Protein AF-A0A140FWG4-F1 (afdb_monomer_lite)

Secondary structure (DSSP, 8-state):
-HHHHHHHHHHHHHHHHHHHHHHHHHHHHHHHHHHSSS-HHHHHHHHHHHHHHHHHHHHHHHHHHHHHHHHHHHHHHHHHHHHHHHHHHHHHHTTSPTT-HHHHHHHHHHHHHHHHHHHH-SSPPPHHHHHHHS--EE-TTS-EEEEGGGSPTTHHHHHHHHSTTTS-TTSEEEHHHHHHHHHHHHHHHHHHHHHHHHHHTT-

pLDDT: mean 83.54, std 11.97, range [43.72, 95.94]

Structure (mmCIF, N/CA/C/O backbone):
data_AF-A0A140FWG4-F1
#
_entry.id   AF-A0A140FWG4-F1
#
loop_
_atom_site.group_PDB
_atom_site.id
_atom_site.type_symbol
_atom_site.label_atom_id
_atom_site.label_alt_id
_atom_site.label_comp_id
_atom_site.label_asym_id
_atom_site.label_entity_id
_atom_site.label_seq_id
_atom_site.pdbx_PDB_ins_code
_atom_site.Cartn_x
_atom_site.Cartn_y
_atom_site.Cartn_z
_atom_site.occupancy
_atom_site.B_iso_or_equiv
_atom_site.auth_seq_id
_atom_site.auth_comp_id
_atom_site.auth_asym_id
_atom_site.auth_atom_id
_atom_site.pdbx_PDB_model_num
ATOM 1 N N . MET A 1 1 ? -7.440 17.022 2.563 1.00 43.72 1 MET A N 1
ATOM 2 C CA . MET A 1 1 ? -8.781 16.953 3.198 1.00 43.72 1 MET A CA 1
ATOM 3 C C . MET A 1 1 ? -9.027 15.702 4.067 1.00 43.72 1 MET A C 1
ATOM 5 O O . MET A 1 1 ? -9.978 15.719 4.828 1.00 43.72 1 MET A O 1
ATOM 9 N N . ASN A 1 2 ? -8.192 14.646 4.046 1.00 49.84 2 ASN A N 1
ATOM 10 C CA . ASN A 1 2 ? -8.524 13.350 4.679 1.00 49.84 2 ASN A CA 1
ATOM 11 C C . ASN A 1 2 ? -8.061 13.107 6.135 1.00 49.84 2 ASN A C 1
ATOM 13 O O . ASN A 1 2 ? -8.615 12.213 6.770 1.00 49.84 2 ASN A O 1
ATOM 17 N N . ARG A 1 3 ? -7.087 13.860 6.680 1.00 53.22 3 ARG A N 1
ATOM 18 C CA . ARG A 1 3 ? -6.731 13.782 8.119 1.00 53.22 3 ARG A CA 1
ATOM 19 C C . ARG A 1 3 ? -7.871 14.290 9.009 1.00 53.22 3 ARG A C 1
ATOM 21 O O . ARG A 1 3 ? -8.258 13.618 9.952 1.00 53.22 3 ARG A O 1
ATOM 28 N N . SER A 1 4 ? -8.513 15.380 8.579 1.00 65.38 4 SER A N 1
ATOM 29 C CA . SER A 1 4 ? -9.574 16.077 9.319 1.00 65.38 4 SER A CA 1
ATOM 30 C C . SER A 1 4 ? -10.704 15.165 9.800 1.00 65.38 4 SER A C 1
ATOM 32 O O . SER A 1 4 ? -11.091 15.253 10.954 1.00 65.38 4 SER A O 1
ATOM 34 N N . TYR A 1 5 ? -11.207 14.264 8.950 1.00 67.94 5 TYR A N 1
ATOM 35 C CA . TYR A 1 5 ? -12.386 13.454 9.279 1.00 67.94 5 TYR A CA 1
ATOM 36 C C . TYR A 1 5 ? -12.084 12.306 10.252 1.00 67.94 5 TYR A C 1
ATOM 38 O O . TYR A 1 5 ? -12.887 12.011 11.133 1.00 67.94 5 TYR A O 1
ATOM 46 N N . LYS A 1 6 ? -10.912 11.667 10.123 1.00 68.81 6 LYS A N 1
ATOM 47 C CA . LYS A 1 6 ? -10.480 10.626 11.065 1.00 68.81 6 LYS A CA 1
ATOM 48 C C . LYS A 1 6 ? -10.178 11.240 12.431 1.00 68.81 6 LYS A C 1
ATOM 50 O O . LYS A 1 6 ? -10.681 10.749 13.432 1.00 68.81 6 LYS A O 1
ATOM 55 N N . ASP A 1 7 ? -9.454 12.358 12.447 1.00 74.62 7 ASP A N 1
ATOM 56 C CA . ASP A 1 7 ? -9.110 13.074 13.679 1.00 74.62 7 ASP A CA 1
ATOM 57 C C . ASP A 1 7 ? -10.361 13.605 14.405 1.00 74.62 7 ASP A C 1
ATOM 59 O O . ASP A 1 7 ? -10.364 13.772 15.624 1.00 74.62 7 ASP A O 1
ATOM 63 N N . GLU A 1 8 ? -11.429 13.908 13.667 1.00 78.56 8 GLU A N 1
ATOM 64 C CA . GLU A 1 8 ? -12.715 14.344 14.212 1.00 78.56 8 GLU A CA 1
ATOM 65 C C . GLU A 1 8 ? -13.540 13.169 14.756 1.00 78.56 8 GLU A C 1
ATOM 67 O O . GLU A 1 8 ? -14.063 13.254 15.867 1.00 78.56 8 GLU A O 1
ATOM 72 N N . LEU A 1 9 ? -13.576 12.032 14.050 1.00 77.94 9 LEU A N 1
ATOM 73 C CA . LEU A 1 9 ? -14.177 10.797 14.564 1.00 77.94 9 LEU A CA 1
ATOM 74 C C . LEU A 1 9 ? -13.467 10.294 15.825 1.00 77.94 9 LEU A C 1
ATOM 76 O O . LEU A 1 9 ? -14.136 9.945 16.799 1.00 77.94 9 LEU A O 1
ATOM 80 N N . ASP A 1 10 ? -12.134 10.302 15.838 1.00 79.44 10 ASP A N 1
ATOM 81 C CA . ASP A 1 10 ? -11.340 9.900 17.000 1.00 79.44 10 ASP A CA 1
ATOM 82 C C . ASP A 1 10 ? -11.608 10.839 18.187 1.00 79.44 10 ASP A C 1
ATOM 84 O O . ASP A 1 10 ? -11.825 10.369 19.306 1.00 79.44 10 ASP A O 1
ATOM 88 N N . ARG A 1 11 ? -11.726 12.155 17.952 1.00 85.25 11 ARG A N 1
ATOM 89 C CA . ARG A 1 11 ? -12.148 13.125 18.979 1.00 85.25 11 ARG A CA 1
ATOM 90 C C . ARG A 1 11 ? -13.538 12.825 19.544 1.00 85.25 11 ARG A C 1
ATOM 92 O O . ARG A 1 11 ? -13.703 12.820 20.765 1.00 85.25 11 ARG A O 1
ATOM 99 N N . ILE A 1 12 ? -14.522 12.541 18.689 1.00 84.75 12 ILE A N 1
ATOM 100 C CA . ILE A 1 12 ? -15.892 12.206 19.115 1.00 84.75 12 ILE A CA 1
ATOM 101 C C . ILE A 1 12 ? -15.902 10.909 19.938 1.00 84.75 12 ILE A C 1
ATOM 103 O O . ILE A 1 12 ? -16.565 10.838 20.977 1.00 84.75 12 ILE A O 1
ATOM 107 N N . ILE A 1 13 ? -15.142 9.894 19.514 1.00 83.50 13 ILE A N 1
ATOM 108 C CA . ILE A 1 13 ? -15.021 8.618 20.231 1.00 83.50 13 ILE A CA 1
ATOM 109 C C . ILE A 1 13 ? -14.410 8.837 21.618 1.00 83.50 13 ILE A C 1
ATOM 111 O O . ILE A 1 13 ? -14.979 8.362 22.603 1.00 83.50 13 ILE A O 1
ATOM 115 N N . GLN A 1 14 ? -13.297 9.572 21.714 1.00 86.44 14 GLN A N 1
ATOM 116 C CA . GLN A 1 14 ? -12.628 9.833 22.993 1.00 86.44 14 GLN A CA 1
ATOM 117 C C . GLN A 1 14 ? -13.498 10.663 23.941 1.00 86.44 14 GLN A C 1
ATOM 119 O O . GLN A 1 14 ? -13.625 10.323 25.116 1.00 86.44 14 GLN A O 1
ATOM 124 N N . SER A 1 15 ? -14.171 1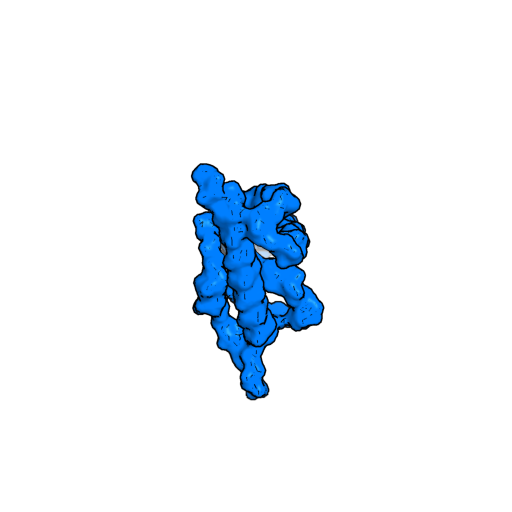1.694 23.424 1.00 88.25 15 SER A N 1
ATOM 125 C CA . SER A 1 15 ? -15.121 12.492 24.206 1.00 88.25 15 SER A CA 1
ATOM 126 C C . SER A 1 15 ? -16.252 11.624 24.773 1.00 88.25 15 SER A C 1
ATOM 128 O O . SER A 1 15 ? -16.517 11.664 25.973 1.00 88.25 15 SER A O 1
ATOM 130 N N . THR A 1 16 ? -16.849 10.761 23.947 1.00 83.19 16 THR A N 1
ATOM 131 C CA . THR A 1 16 ? -17.951 9.881 24.370 1.00 83.19 16 THR A CA 1
ATOM 132 C C . THR A 1 16 ? -17.497 8.824 25.388 1.00 83.19 16 THR A C 1
ATOM 134 O O . THR A 1 16 ? -18.244 8.480 26.306 1.00 83.19 16 THR A O 1
ATOM 137 N N . LEU A 1 17 ? -16.273 8.298 25.253 1.00 86.19 17 LEU A N 1
ATOM 138 C CA . LEU A 1 17 ? -15.686 7.366 26.223 1.00 86.19 17 LEU A CA 1
ATOM 139 C C . LEU A 1 17 ? -15.451 8.028 27.585 1.00 86.19 17 LEU A C 1
ATOM 141 O O . LEU A 1 17 ? -15.766 7.409 28.602 1.00 86.19 17 LEU A O 1
ATOM 145 N N . SER A 1 18 ? -14.965 9.271 27.593 1.00 89.06 18 SER A N 1
ATOM 146 C CA . SER A 1 18 ? -14.789 10.066 28.813 1.00 89.06 18 SER A CA 1
ATOM 147 C C . SER A 1 18 ? -16.125 10.260 29.543 1.00 89.06 18 SER A C 1
ATOM 149 O O . SER A 1 18 ? -16.267 9.876 30.702 1.00 89.06 18 SER A O 1
ATOM 151 N N . THR A 1 19 ? -17.171 10.696 28.828 1.00 87.81 19 THR A N 1
ATOM 152 C CA . THR A 1 19 ? -18.522 10.847 29.403 1.00 87.81 19 THR A CA 1
ATOM 153 C C . THR A 1 19 ? -19.058 9.538 29.993 1.00 87.81 19 THR A C 1
ATOM 155 O O . THR A 1 19 ? -19.676 9.533 31.055 1.00 87.81 19 THR A O 1
ATOM 158 N N . LEU A 1 20 ? -18.807 8.396 29.344 1.00 84.75 20 LEU A N 1
ATOM 159 C CA . LEU A 1 20 ? -19.201 7.090 29.880 1.00 84.75 20 LEU A CA 1
ATOM 160 C C . LEU A 1 20 ? -18.447 6.704 31.157 1.00 84.75 20 LEU A C 1
ATOM 162 O O . LEU A 1 20 ? -19.025 6.025 32.009 1.00 84.75 20 LEU A O 1
ATOM 166 N N . GLN A 1 21 ? -17.172 7.075 31.282 1.00 91.38 21 GLN A N 1
ATOM 167 C CA . GLN A 1 21 ? -16.395 6.841 32.501 1.00 91.38 21 GLN A CA 1
ATOM 168 C C . GLN A 1 21 ? -16.953 7.668 33.661 1.00 91.38 21 GLN A C 1
ATOM 170 O O . GLN A 1 21 ? -17.188 7.105 34.733 1.00 91.38 21 GLN A O 1
ATOM 175 N N . ASP A 1 22 ? -17.270 8.940 33.419 1.00 91.50 22 ASP A N 1
ATOM 176 C CA . ASP A 1 22 ? -17.872 9.826 34.419 1.00 91.50 22 ASP A CA 1
ATOM 177 C C . ASP A 1 22 ? -19.240 9.314 34.888 1.00 91.50 22 ASP A C 1
ATOM 179 O O . ASP A 1 22 ? -19.491 9.210 36.089 1.00 91.50 22 ASP A O 1
ATOM 183 N N . LEU A 1 23 ? -20.111 8.909 33.956 1.00 84.44 23 LEU A N 1
ATOM 184 C CA . LEU A 1 23 ? -21.430 8.359 34.288 1.00 84.44 23 LEU A CA 1
ATOM 185 C C . LEU A 1 23 ? -21.326 7.060 35.099 1.00 84.44 23 LEU A C 1
ATOM 187 O O . LEU A 1 23 ? -22.047 6.879 36.080 1.00 84.44 23 LEU A O 1
ATOM 191 N N . LYS A 1 24 ? -20.406 6.158 34.731 1.00 87.31 24 LYS A N 1
ATOM 192 C CA . LYS A 1 24 ? -20.159 4.927 35.500 1.00 87.31 24 LYS A CA 1
ATOM 193 C C . LYS A 1 24 ? -19.661 5.227 36.908 1.00 87.31 24 LYS A C 1
ATOM 195 O O . LYS A 1 24 ? -20.082 4.556 37.847 1.00 87.31 24 LYS A O 1
ATO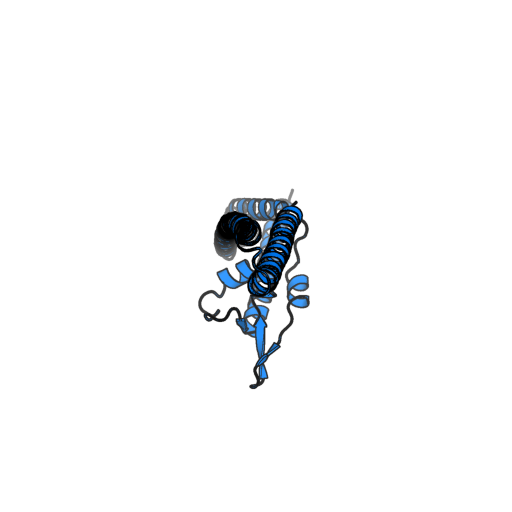M 200 N N . LYS A 1 25 ? -18.778 6.217 37.054 1.00 92.00 25 LYS A N 1
ATOM 201 C CA . LYS A 1 25 ? -18.265 6.648 38.355 1.00 92.00 25 LYS A CA 1
ATOM 202 C C . LYS A 1 25 ? -19.400 7.159 39.246 1.00 92.00 25 LYS A C 1
ATOM 204 O O . LYS A 1 25 ? -19.534 6.675 40.365 1.00 92.00 25 LYS A O 1
ATOM 209 N N . GLN A 1 26 ? -20.273 8.019 38.715 1.00 87.25 26 GLN A N 1
ATOM 210 C CA . GLN A 1 26 ? -21.439 8.531 39.448 1.00 87.25 26 GLN A CA 1
ATOM 211 C C . GLN A 1 26 ? -22.377 7.408 39.910 1.00 87.25 26 GLN A C 1
ATOM 213 O O . GLN A 1 26 ? -22.816 7.407 41.058 1.00 87.25 26 GLN A O 1
ATOM 218 N N . VAL A 1 27 ? -22.667 6.424 39.047 1.00 85.19 27 VAL A N 1
ATOM 219 C CA . VAL A 1 27 ? -23.494 5.257 39.416 1.00 85.19 27 VAL A CA 1
ATOM 220 C C . VAL A 1 27 ? -22.853 4.451 40.548 1.00 85.19 27 VAL A C 1
ATOM 222 O O . VAL A 1 27 ? -23.550 4.065 41.486 1.00 85.19 27 VAL A O 1
ATOM 225 N N . SER A 1 28 ? -21.538 4.223 40.497 1.00 85.94 28 SER A N 1
ATOM 226 C CA . SER A 1 28 ? -20.812 3.532 41.569 1.00 85.94 28 SER A CA 1
ATOM 227 C C . SER A 1 28 ? -20.880 4.293 42.896 1.00 85.94 28 SER A C 1
ATOM 229 O O . SER A 1 28 ? -21.175 3.687 43.922 1.00 85.94 28 SER A O 1
ATOM 231 N N . GLU A 1 29 ? -20.679 5.613 42.880 1.00 86.88 29 GLU A N 1
ATOM 232 C CA . GLU A 1 29 ? -20.757 6.470 44.075 1.00 86.88 29 GLU A CA 1
ATOM 233 C C . GLU A 1 29 ? -22.164 6.467 44.697 1.00 86.88 29 GLU A C 1
ATOM 235 O O . GLU A 1 29 ? -22.305 6.319 45.911 1.00 86.88 29 GLU A O 1
ATOM 240 N N . MET A 1 30 ? -23.224 6.540 43.883 1.00 80.56 30 MET A N 1
ATOM 241 C CA . MET A 1 30 ? -24.605 6.490 44.387 1.00 80.56 30 MET A CA 1
ATOM 242 C C . MET A 1 30 ? -24.991 5.129 44.969 1.00 80.56 30 MET A C 1
ATOM 244 O O . MET A 1 30 ? -25.794 5.079 45.898 1.00 80.56 30 MET A O 1
ATOM 248 N N . ARG A 1 31 ? -24.430 4.027 44.458 1.00 79.06 31 ARG A N 1
ATOM 249 C CA . ARG A 1 31 ? -24.662 2.688 45.023 1.00 79.06 31 ARG A CA 1
ATOM 250 C C . ARG A 1 31 ? -24.027 2.526 46.400 1.00 79.06 31 ARG A C 1
ATOM 252 O O . ARG A 1 31 ? -24.630 1.892 47.257 1.00 79.06 31 ARG A O 1
ATOM 259 N N . VAL A 1 32 ? -22.848 3.113 46.614 1.00 80.06 32 VAL A N 1
ATOM 260 C CA . VAL A 1 32 ? -22.193 3.134 47.931 1.00 80.06 32 VAL A CA 1
ATOM 261 C C . VAL A 1 32 ? -23.016 3.970 48.915 1.00 80.06 32 VAL A C 1
ATOM 263 O O . VAL A 1 32 ? -23.341 3.493 49.994 1.00 80.06 32 VAL A O 1
ATOM 266 N N . LEU A 1 33 ? -23.451 5.170 48.514 1.00 71.75 33 LEU A N 1
ATOM 267 C CA . LEU A 1 33 ? -24.252 6.064 49.365 1.00 71.75 33 LEU A CA 1
ATOM 268 C C . LEU A 1 33 ? -25.652 5.513 49.698 1.00 71.75 33 LEU A C 1
ATOM 270 O O . LEU A 1 33 ? -26.160 5.734 50.798 1.00 71.75 33 LEU A O 1
ATOM 274 N N . GLY A 1 34 ? -26.280 4.800 48.759 1.00 62.66 34 GLY A N 1
ATOM 275 C CA . GLY A 1 34 ? -27.589 4.172 48.954 1.00 62.66 34 GLY A CA 1
ATOM 276 C C . GLY A 1 34 ? -27.569 2.936 49.861 1.00 62.66 34 GLY A C 1
ATOM 277 O O . GLY A 1 34 ? -28.613 2.578 50.393 1.00 62.66 34 GLY A O 1
ATOM 278 N N . ALA A 1 35 ? -26.408 2.305 50.070 1.00 60.22 35 ALA A N 1
ATOM 279 C CA . ALA A 1 35 ? -26.269 1.156 50.969 1.00 60.22 35 ALA A CA 1
ATOM 280 C C . ALA A 1 35 ? -26.248 1.553 52.461 1.00 60.22 35 ALA A C 1
ATOM 282 O O . ALA A 1 35 ? -26.636 0.747 53.305 1.00 60.22 35 ALA A O 1
ATOM 283 N N . ASP A 1 36 ? -25.850 2.793 52.777 1.00 58.75 36 ASP A N 1
ATOM 284 C CA . ASP A 1 36 ? -25.650 3.282 54.153 1.00 58.75 36 ASP A CA 1
ATOM 285 C C . ASP A 1 36 ? -26.839 4.078 54.728 1.00 58.75 36 ASP A C 1
ATOM 287 O O . ASP A 1 36 ? -26.865 4.395 55.918 1.00 58.75 36 ASP A O 1
ATOM 291 N N . THR A 1 37 ? -27.849 4.424 53.922 1.00 53.88 37 THR A N 1
ATOM 292 C CA . THR A 1 37 ? -28.982 5.260 54.364 1.00 53.88 37 THR A CA 1
ATOM 293 C C . THR A 1 37 ? -30.321 4.714 53.866 1.00 53.88 37 THR A C 1
ATOM 295 O O . THR A 1 37 ? -30.425 4.273 52.729 1.00 53.88 37 THR A O 1
ATOM 298 N N . GLN A 1 38 ? -31.391 4.808 54.673 1.00 55.31 38 GLN A N 1
ATOM 299 C CA . GLN A 1 38 ? -32.792 4.506 54.290 1.00 55.31 38 GLN A CA 1
ATOM 300 C C . GLN A 1 38 ? -33.353 5.445 53.179 1.00 55.31 38 GLN A C 1
ATOM 302 O O . GLN A 1 38 ? -34.559 5.653 53.066 1.00 55.31 38 GLN A O 1
ATOM 307 N N . LEU A 1 39 ? -32.492 6.026 52.336 1.00 56.94 39 LEU A N 1
ATOM 308 C CA . LEU A 1 39 ? -32.786 6.933 51.220 1.00 56.94 39 LEU A CA 1
ATOM 309 C C . LEU A 1 39 ? -33.028 6.164 49.898 1.00 56.94 39 LEU A C 1
ATOM 311 O O . LEU A 1 39 ? -32.623 6.590 48.813 1.00 56.94 39 LEU A O 1
ATOM 315 N N . ASP A 1 40 ? -33.673 5.003 49.995 1.00 68.31 40 ASP A N 1
ATOM 316 C CA . ASP A 1 40 ? -33.586 3.924 49.002 1.00 68.31 40 ASP A CA 1
ATOM 317 C C . ASP A 1 40 ? -34.329 4.224 47.680 1.00 68.31 40 ASP A C 1
ATOM 319 O O . ASP A 1 40 ? -33.878 3.871 46.596 1.00 68.31 40 ASP A O 1
ATOM 323 N N . SER A 1 41 ? -35.437 4.971 47.706 1.00 70.31 41 SER A N 1
ATOM 324 C CA . SER A 1 41 ? -36.277 5.144 46.505 1.00 70.31 41 SER A CA 1
ATOM 325 C C . SER A 1 41 ? -35.706 6.131 45.470 1.00 70.31 41 SER A C 1
ATOM 327 O O . SER A 1 41 ? -35.657 5.835 44.272 1.00 70.31 41 SER A O 1
ATOM 329 N N . TYR A 1 42 ? -35.238 7.306 45.907 1.00 75.50 42 TYR A N 1
ATOM 330 C CA . TYR A 1 42 ? -34.768 8.361 44.997 1.00 75.50 42 TYR A CA 1
ATOM 331 C C . TYR A 1 42 ? -33.400 8.035 44.385 1.00 75.50 42 TYR A C 1
ATOM 333 O O . TYR A 1 42 ? -33.213 8.163 43.173 1.00 75.50 42 TYR A O 1
ATOM 341 N N . THR A 1 43 ? -32.461 7.561 45.206 1.00 75.19 43 THR A N 1
ATOM 342 C CA . THR A 1 43 ? -31.101 7.202 44.775 1.00 75.19 43 THR A CA 1
ATOM 343 C C . THR A 1 43 ? -31.132 6.025 43.801 1.00 75.19 43 THR A C 1
ATOM 345 O O . THR A 1 43 ? -30.499 6.077 42.744 1.00 75.19 43 THR A O 1
ATOM 348 N N . THR A 1 44 ? -31.965 5.017 44.078 1.00 76.44 44 THR A N 1
ATOM 349 C CA . THR A 1 44 ? -32.177 3.870 43.184 1.00 76.44 44 THR A CA 1
ATOM 350 C C . THR A 1 44 ? -32.847 4.275 41.870 1.00 76.44 44 THR A C 1
ATOM 352 O O . THR A 1 44 ? -32.453 3.793 40.804 1.00 76.44 44 THR A O 1
ATOM 355 N N . LYS A 1 45 ? -33.820 5.198 41.899 1.00 83.62 45 LYS A N 1
ATOM 356 C CA . LYS A 1 45 ? -34.448 5.728 40.677 1.00 83.62 45 LYS A CA 1
ATOM 357 C C . LYS A 1 45 ? -33.435 6.467 39.794 1.00 83.62 45 LYS A C 1
ATOM 359 O O . LYS A 1 45 ? -33.344 6.178 38.603 1.00 83.62 45 LYS A O 1
ATOM 364 N N . LYS A 1 46 ? -32.635 7.359 40.382 1.00 81.75 46 LYS A N 1
ATOM 365 C CA . LYS A 1 46 ? -31.619 8.140 39.660 1.00 81.75 46 LYS A CA 1
ATOM 366 C C . LYS A 1 46 ? -30.496 7.261 39.097 1.00 81.75 46 LYS A C 1
ATOM 368 O O . LYS A 1 46 ? -30.035 7.493 37.981 1.00 81.75 46 LYS A O 1
ATOM 373 N N . ALA A 1 47 ? -30.091 6.215 39.821 1.00 79.56 47 ALA A N 1
ATOM 374 C CA . ALA A 1 47 ? -29.125 5.235 39.326 1.00 79.56 47 ALA A CA 1
ATOM 375 C C . ALA A 1 47 ? -29.645 4.492 38.080 1.00 79.56 47 ALA A C 1
ATOM 377 O O . ALA A 1 47 ? -28.917 4.382 37.095 1.00 79.56 47 ALA A O 1
ATOM 378 N N . LYS A 1 48 ? -30.917 4.065 38.076 1.00 84.31 48 LYS A N 1
ATOM 379 C CA . LYS A 1 48 ? -31.548 3.436 36.899 1.00 84.31 48 LYS A CA 1
ATOM 380 C C . LYS A 1 48 ? -31.619 4.378 35.693 1.00 84.31 48 LYS A C 1
ATOM 382 O O . LYS A 1 48 ? -31.355 3.953 34.572 1.00 84.31 48 LYS A O 1
ATOM 387 N N . GLU A 1 49 ? -31.937 5.655 35.904 1.00 87.88 49 GLU A N 1
ATOM 388 C CA . GLU A 1 49 ? -31.938 6.663 34.830 1.00 87.88 49 GLU A CA 1
ATOM 389 C C . GLU A 1 49 ? -30.541 6.829 34.201 1.00 87.88 49 GLU A C 1
ATOM 391 O O . GLU A 1 49 ? -30.406 6.919 32.977 1.00 87.88 49 GLU A O 1
ATOM 396 N N . LEU A 1 50 ? -29.484 6.794 35.016 1.00 82.25 50 LEU A N 1
ATOM 397 C CA . LEU A 1 50 ? -28.102 6.868 34.535 1.00 82.25 50 LEU A CA 1
ATOM 398 C C . LEU A 1 50 ? -27.641 5.586 33.833 1.00 82.25 50 LEU A C 1
ATOM 400 O O . LEU A 1 50 ? -26.884 5.669 32.867 1.00 82.25 50 LEU A O 1
ATOM 404 N N . GLU A 1 51 ? -28.122 4.413 34.242 1.00 86.25 51 GLU A N 1
ATOM 405 C CA . GLU A 1 51 ? -27.886 3.157 33.515 1.00 86.25 51 GLU A CA 1
ATOM 406 C C . GLU A 1 51 ? -28.502 3.187 32.110 1.00 86.25 51 GLU A C 1
ATOM 408 O O . GLU A 1 51 ? -27.837 2.803 31.144 1.00 86.25 51 GLU A O 1
ATOM 413 N N . ILE A 1 52 ? -29.716 3.734 31.971 1.00 90.31 52 ILE A N 1
ATOM 414 C CA . ILE A 1 52 ? -30.364 3.942 30.665 1.00 90.31 52 ILE A CA 1
ATOM 415 C C . ILE A 1 52 ? -29.508 4.859 29.781 1.00 90.31 52 ILE A C 1
ATOM 417 O O . ILE A 1 52 ? -29.277 4.553 28.607 1.00 90.31 52 ILE A O 1
ATOM 421 N N . LEU A 1 53 ? -28.990 5.958 30.338 1.00 82.88 53 LEU A N 1
ATOM 422 C CA . LEU A 1 53 ? -28.083 6.858 29.618 1.00 82.88 53 LEU A CA 1
ATOM 423 C C . LEU A 1 53 ? -26.785 6.149 29.209 1.00 82.88 53 LEU A C 1
ATOM 425 O O . LEU A 1 53 ? -26.355 6.274 28.062 1.00 82.88 53 LEU A O 1
ATOM 429 N N . ILE A 1 54 ? -26.179 5.362 30.102 1.00 86.38 54 ILE A N 1
ATOM 430 C CA . ILE A 1 54 ? -24.979 4.572 29.795 1.00 86.38 54 ILE A CA 1
ATOM 431 C C . ILE A 1 54 ? -25.240 3.627 28.614 1.00 86.38 54 ILE A C 1
ATOM 433 O O . ILE A 1 54 ? -24.415 3.543 27.698 1.00 86.38 54 ILE A O 1
ATOM 437 N N . ASP A 1 55 ? -26.371 2.926 28.598 1.00 88.62 55 ASP A N 1
ATOM 438 C CA . ASP A 1 55 ? -26.699 1.993 27.519 1.00 88.62 55 ASP A CA 1
ATOM 439 C C . ASP A 1 55 ? -27.009 2.702 26.195 1.00 88.62 55 ASP A C 1
ATOM 441 O O . ASP A 1 55 ? -26.585 2.229 25.130 1.00 88.62 55 ASP A O 1
ATOM 445 N N . PHE A 1 56 ? -27.630 3.882 26.251 1.00 89.31 56 PHE A N 1
ATOM 446 C CA . PHE A 1 56 ? -27.796 4.765 25.098 1.00 89.31 56 PHE A CA 1
ATOM 447 C C . PHE A 1 56 ? -26.441 5.180 24.496 1.00 89.31 56 PHE A C 1
ATOM 449 O O . PHE A 1 56 ? -26.198 4.955 23.304 1.00 89.31 56 PHE A O 1
ATOM 456 N N . TYR A 1 57 ? -25.511 5.686 25.315 1.00 80.00 57 TYR A N 1
ATOM 457 C CA . TYR A 1 57 ? -24.173 6.093 24.864 1.00 80.00 57 TYR A CA 1
ATOM 458 C C . TYR A 1 57 ? -23.336 4.913 24.343 1.00 80.00 57 TYR A C 1
ATOM 460 O O . TYR A 1 57 ? -22.662 5.037 23.315 1.00 80.00 57 TYR A O 1
ATOM 468 N N . LYS A 1 58 ? -23.426 3.724 24.960 1.00 86.75 58 LYS A N 1
ATOM 469 C CA . LYS A 1 58 ? -22.828 2.491 24.403 1.00 86.75 58 LYS A CA 1
ATOM 470 C C . LYS A 1 58 ? -23.412 2.142 23.030 1.00 86.75 58 LYS A C 1
ATOM 472 O O . LYS A 1 58 ? -22.697 1.630 22.165 1.00 86.75 58 LYS A O 1
ATOM 477 N N . GLY A 1 59 ? -24.713 2.357 22.830 1.00 88.69 59 GLY A N 1
ATOM 478 C CA . GLY A 1 59 ? -25.389 2.160 21.547 1.00 88.69 59 GLY A CA 1
ATOM 479 C C . GLY A 1 59 ? -24.850 3.088 20.457 1.00 88.69 59 GLY A C 1
ATOM 480 O O . GLY A 1 59 ? -24.538 2.624 19.357 1.00 88.69 59 GLY A O 1
ATOM 481 N N . ILE A 1 60 ? -24.671 4.370 20.781 1.00 84.81 60 ILE A N 1
ATOM 482 C CA . ILE A 1 60 ? -24.052 5.359 19.887 1.00 84.81 60 ILE A CA 1
ATOM 483 C C . ILE A 1 60 ? -22.621 4.943 19.533 1.00 84.81 60 ILE A C 1
ATOM 485 O O . ILE A 1 60 ? -22.293 4.856 18.350 1.00 84.81 60 ILE A O 1
ATOM 489 N N . LEU A 1 61 ? -21.794 4.593 20.525 1.00 82.69 61 LEU A N 1
ATOM 490 C CA . LEU A 1 61 ? -20.414 4.158 20.285 1.00 82.69 61 LEU A CA 1
ATOM 491 C C . LEU A 1 61 ? -20.326 2.944 19.357 1.00 82.69 61 LEU A C 1
ATOM 493 O O . LEU A 1 61 ? -19.480 2.921 18.464 1.00 82.69 61 LEU A O 1
ATOM 497 N N . ARG A 1 62 ? -21.206 1.949 19.526 1.00 89.25 62 ARG A N 1
ATOM 498 C CA . ARG A 1 62 ? -21.261 0.787 18.623 1.00 89.25 62 ARG A CA 1
ATOM 499 C C . ARG A 1 62 ? -21.569 1.198 17.183 1.00 89.25 62 ARG A C 1
ATOM 501 O O . ARG A 1 62 ? -20.927 0.694 16.264 1.00 89.25 62 ARG A O 1
ATOM 508 N N . LYS A 1 63 ? -22.514 2.122 16.976 1.00 87.25 63 LYS A N 1
ATOM 509 C CA . LYS A 1 63 ? -22.870 2.624 15.637 1.00 87.25 63 LYS A CA 1
ATOM 510 C C . LYS A 1 63 ? -21.732 3.422 14.998 1.00 87.25 63 LYS A C 1
ATOM 512 O O . LYS A 1 63 ? -21.434 3.186 13.830 1.00 87.25 63 LYS A O 1
ATOM 517 N N . ILE A 1 64 ? -21.084 4.311 15.757 1.00 82.38 64 ILE A N 1
ATOM 518 C CA . ILE A 1 64 ? -19.952 5.121 15.275 1.00 82.38 64 ILE A CA 1
ATOM 519 C C . ILE A 1 64 ? -18.772 4.222 14.900 1.00 82.38 64 ILE A C 1
ATOM 521 O O . ILE A 1 64 ? -18.256 4.346 13.792 1.00 82.38 64 ILE A O 1
ATOM 525 N N . LYS A 1 65 ? -18.394 3.270 15.766 1.00 79.81 65 LYS A N 1
ATOM 526 C CA . LYS A 1 65 ? -17.332 2.297 15.457 1.00 79.81 65 LYS A CA 1
ATOM 527 C C . LYS A 1 65 ? -17.660 1.491 14.204 1.00 79.81 65 LYS A C 1
ATOM 529 O O . LYS A 1 65 ? -16.879 1.494 13.267 1.00 79.81 65 LYS A O 1
ATOM 534 N N . SER A 1 66 ? -18.868 0.931 14.123 1.00 80.69 66 SER A N 1
ATOM 535 C CA . SER A 1 66 ? -19.313 0.178 12.944 1.00 80.69 66 SER A CA 1
ATOM 536 C C . SER A 1 66 ? -19.280 1.003 11.649 1.00 80.69 66 SER A C 1
ATOM 538 O O . SER A 1 66 ? -18.960 0.473 10.587 1.00 80.69 66 SER A O 1
ATOM 540 N N . PHE A 1 67 ? -19.618 2.294 11.708 1.00 78.50 67 PHE A N 1
ATOM 541 C CA . PHE A 1 67 ? -19.518 3.188 10.556 1.00 78.50 67 PHE A CA 1
ATOM 542 C C . PHE A 1 67 ? -18.060 3.482 10.180 1.00 78.50 67 PHE A C 1
ATOM 544 O O . PHE A 1 67 ? -17.722 3.388 9.002 1.00 78.50 67 PHE A O 1
ATOM 551 N N . SER A 1 68 ? -17.209 3.776 11.167 1.00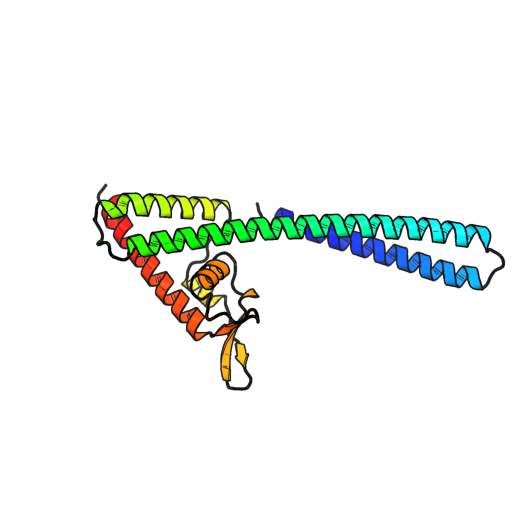 74.31 68 SER A N 1
ATOM 552 C CA . SER A 1 68 ? -15.769 3.978 10.974 1.00 74.31 68 SER A CA 1
ATOM 553 C C . SER A 1 68 ? -15.121 2.751 10.330 1.00 74.31 68 SER A C 1
ATOM 555 O O . SER A 1 68 ? -14.484 2.871 9.286 1.00 74.31 68 SER A O 1
ATOM 557 N N . ASP A 1 69 ? -15.392 1.558 10.864 1.00 71.44 69 ASP A N 1
ATOM 558 C CA . ASP A 1 69 ? -14.857 0.290 10.362 1.00 71.44 69 ASP A CA 1
ATOM 559 C C . ASP A 1 69 ? -15.297 0.029 8.915 1.00 71.44 69 ASP A C 1
ATOM 561 O O . ASP A 1 69 ? -14.476 -0.324 8.067 1.00 71.44 69 ASP A O 1
ATOM 565 N N . ARG A 1 70 ? -16.579 0.265 8.588 1.00 70.94 70 ARG A N 1
ATOM 566 C CA . ARG A 1 70 ? -17.077 0.159 7.203 1.00 70.94 70 ARG A CA 1
ATOM 567 C C . ARG A 1 70 ? -16.388 1.147 6.269 1.00 70.94 70 ARG A C 1
ATOM 569 O O . ARG A 1 70 ? -16.050 0.789 5.145 1.00 70.94 70 ARG A O 1
ATOM 576 N N . TYR A 1 71 ? -16.198 2.384 6.710 1.00 66.56 71 TYR A N 1
ATOM 577 C CA . TYR A 1 71 ? -15.588 3.426 5.895 1.00 66.56 71 TYR A CA 1
ATOM 578 C C . TYR A 1 71 ? -14.099 3.156 5.630 1.00 66.56 71 TYR A C 1
ATOM 580 O O . TYR A 1 71 ? -13.644 3.293 4.493 1.00 66.56 71 TYR A O 1
ATOM 588 N N . VAL A 1 72 ? -13.358 2.716 6.652 1.00 64.31 72 VAL A N 1
ATOM 589 C CA . VAL A 1 72 ? -11.963 2.265 6.523 1.00 64.31 72 VAL A CA 1
ATOM 590 C C . VAL A 1 72 ? -11.881 1.068 5.575 1.00 64.31 72 VAL A C 1
ATOM 592 O O . VAL A 1 72 ? -11.101 1.104 4.630 1.00 64.31 72 VAL A O 1
ATOM 595 N N . ASN A 1 73 ? -12.763 0.075 5.725 1.00 59.38 73 ASN A N 1
ATOM 596 C CA . ASN A 1 73 ? -12.788 -1.112 4.867 1.00 59.38 73 ASN A CA 1
ATOM 597 C C . ASN A 1 73 ? -13.038 -0.777 3.384 1.00 59.38 73 ASN A C 1
ATOM 599 O O . ASN A 1 73 ? -12.296 -1.235 2.517 1.00 59.38 73 ASN A O 1
ATOM 603 N N . VAL A 1 74 ? -14.021 0.081 3.078 1.00 63.81 74 VAL A N 1
ATOM 604 C CA . VAL A 1 74 ? -14.301 0.511 1.693 1.00 63.81 74 VAL A CA 1
ATOM 605 C C . VAL A 1 74 ? -13.126 1.297 1.111 1.00 63.81 74 VAL A C 1
ATOM 607 O O . VAL A 1 74 ? -12.755 1.094 -0.045 1.00 63.81 74 VAL A O 1
ATOM 610 N N . ARG A 1 75 ? -12.507 2.178 1.904 1.00 66.69 75 ARG A N 1
ATOM 611 C CA . ARG A 1 75 ? -11.326 2.938 1.482 1.00 66.69 75 ARG A CA 1
ATOM 612 C C . ARG A 1 75 ? -10.147 2.013 1.171 1.00 66.69 75 ARG A C 1
ATOM 614 O O . ARG A 1 75 ? -9.525 2.176 0.121 1.00 66.69 75 ARG A O 1
ATOM 621 N N . ASP A 1 76 ? -9.880 1.040 2.035 1.00 62.84 76 ASP A N 1
ATOM 622 C CA . ASP A 1 76 ? -8.795 0.071 1.863 1.00 62.84 76 ASP A CA 1
ATOM 623 C C . ASP A 1 76 ? -9.065 -0.863 0.675 1.00 62.84 76 ASP A C 1
ATOM 625 O O . ASP A 1 76 ? -8.164 -1.149 -0.115 1.00 62.84 76 ASP A O 1
ATOM 629 N N . GLN A 1 77 ? -10.321 -1.262 0.456 1.00 66.00 77 GLN A N 1
ATOM 630 C CA . GLN A 1 77 ? -10.718 -2.043 -0.716 1.00 66.00 77 GLN A CA 1
ATOM 631 C C . GLN A 1 77 ? -10.537 -1.251 -2.022 1.00 66.00 77 GLN A C 1
ATOM 633 O O . GLN A 1 77 ? -10.025 -1.796 -3.006 1.00 66.00 77 GLN A O 1
ATOM 638 N N . CYS A 1 78 ? -10.895 0.036 -2.037 1.00 80.88 78 CYS A N 1
ATOM 639 C CA . CYS A 1 78 ? -10.646 0.927 -3.172 1.00 80.88 78 CYS A CA 1
ATOM 640 C C . CYS A 1 78 ? -9.145 1.097 -3.443 1.00 80.88 78 CYS A C 1
ATOM 642 O O . CYS A 1 78 ? -8.719 1.011 -4.598 1.00 80.88 78 CYS A O 1
ATOM 644 N N . LEU A 1 79 ? -8.341 1.281 -2.392 1.00 85.38 79 LEU A N 1
ATOM 645 C CA . LEU A 1 79 ? -6.889 1.404 -2.497 1.00 85.38 79 LEU A CA 1
ATOM 646 C C . LEU A 1 79 ? -6.260 0.128 -3.070 1.00 85.38 79 LEU A C 1
ATOM 648 O O . LEU A 1 79 ? -5.520 0.187 -4.052 1.00 85.38 79 LEU A O 1
ATOM 652 N N . ARG A 1 80 ? -6.634 -1.035 -2.537 1.00 85.25 80 ARG A N 1
ATOM 653 C CA . ARG A 1 80 ? -6.170 -2.338 -3.019 1.00 85.25 80 ARG A CA 1
ATOM 654 C C . ARG A 1 80 ? -6.486 -2.568 -4.492 1.00 85.25 80 ARG A C 1
ATOM 656 O O . ARG A 1 80 ? -5.621 -2.982 -5.263 1.00 85.25 80 ARG A O 1
ATOM 663 N N . LEU A 1 81 ? -7.719 -2.291 -4.915 1.00 87.88 81 LEU A N 1
ATOM 664 C CA . LEU A 1 81 ? -8.108 -2.424 -6.322 1.00 87.88 81 LEU A CA 1
ATOM 665 C C . LEU A 1 81 ? -7.302 -1.490 -7.229 1.00 87.88 81 LEU A C 1
ATOM 667 O O . LEU A 1 81 ? -6.937 -1.884 -8.341 1.00 87.88 81 LEU A O 1
ATOM 671 N N . ARG A 1 82 ? -7.001 -0.278 -6.759 1.00 89.75 82 ARG A N 1
ATOM 672 C CA . ARG A 1 82 ? -6.179 0.690 -7.484 1.00 89.75 82 ARG A CA 1
ATOM 673 C C . ARG A 1 82 ? -4.738 0.207 -7.644 1.00 89.75 82 ARG A C 1
ATOM 675 O O . ARG A 1 82 ? -4.239 0.199 -8.768 1.00 89.75 82 ARG A O 1
ATOM 682 N N . GLU A 1 83 ? -4.096 -0.269 -6.578 1.00 91.69 83 GLU A N 1
ATOM 683 C CA . GLU A 1 83 ? -2.711 -0.761 -6.655 1.00 91.69 83 GLU A CA 1
ATOM 684 C C . GLU A 1 83 ? -2.599 -2.057 -7.481 1.00 91.69 83 GLU A C 1
ATOM 686 O O . GLU A 1 83 ? -1.659 -2.218 -8.263 1.00 91.69 83 GLU A O 1
ATOM 691 N N . LEU A 1 84 ? -3.608 -2.938 -7.436 1.00 90.19 84 LEU A N 1
ATOM 692 C CA . LEU A 1 84 ? -3.689 -4.092 -8.342 1.00 90.19 84 LEU A CA 1
ATOM 693 C C . LEU A 1 84 ? -3.789 -3.669 -9.816 1.00 90.19 84 LEU A C 1
ATOM 695 O O . LEU A 1 84 ? -3.148 -4.279 -10.678 1.00 90.19 84 LEU A O 1
ATOM 699 N N . ARG A 1 85 ? -4.581 -2.633 -10.130 1.00 92.06 85 ARG A N 1
ATOM 700 C CA . ARG A 1 85 ? -4.649 -2.065 -11.488 1.00 92.06 85 ARG A CA 1
ATOM 701 C C . ARG A 1 85 ? -3.308 -1.462 -11.891 1.00 92.06 85 ARG A C 1
ATOM 703 O O . ARG A 1 85 ? -2.824 -1.784 -12.974 1.00 92.06 85 ARG A O 1
ATOM 710 N N . ARG A 1 86 ? -2.682 -0.667 -11.018 1.00 93.94 86 ARG A N 1
ATOM 711 C CA . ARG A 1 86 ? -1.357 -0.075 -11.251 1.00 93.94 86 ARG A CA 1
ATOM 712 C C . ARG A 1 86 ? -0.330 -1.147 -11.605 1.00 93.94 86 ARG A C 1
ATOM 714 O O . ARG A 1 86 ? 0.316 -1.042 -12.644 1.00 93.94 86 ARG A O 1
ATOM 721 N N . ARG A 1 87 ? -0.250 -2.222 -10.815 1.00 91.88 87 ARG A N 1
ATOM 722 C CA . ARG A 1 87 ? 0.661 -3.345 -11.082 1.00 91.88 87 ARG A CA 1
ATOM 723 C C . ARG A 1 87 ? 0.413 -3.980 -12.449 1.00 91.88 87 ARG A C 1
ATOM 725 O O . ARG A 1 87 ? 1.363 -4.192 -13.194 1.00 91.88 87 ARG A O 1
ATOM 732 N N . LYS A 1 88 ? -0.847 -4.254 -12.804 1.00 92.38 88 LYS A N 1
ATOM 733 C CA . LYS A 1 88 ? -1.195 -4.817 -14.123 1.00 92.38 88 LYS A CA 1
ATOM 734 C C . LYS A 1 88 ? -0.747 -3.913 -15.271 1.00 92.38 88 LYS A C 1
ATOM 736 O O . LYS A 1 88 ? -0.264 -4.411 -16.288 1.00 92.38 88 LYS A O 1
ATOM 741 N N . ILE A 1 89 ? -0.898 -2.601 -15.112 1.00 93.88 89 ILE A N 1
ATOM 742 C CA . ILE A 1 89 ? -0.501 -1.626 -16.129 1.00 93.88 89 ILE A CA 1
ATOM 743 C C . ILE A 1 89 ? 1.030 -1.558 -16.238 1.00 93.88 89 ILE A C 1
ATOM 745 O O . ILE A 1 89 ? 1.545 -1.641 -17.350 1.00 93.88 89 ILE A O 1
ATOM 749 N N . LEU A 1 90 ? 1.756 -1.511 -15.114 1.00 94.19 90 LEU A N 1
ATOM 750 C CA . LEU A 1 90 ? 3.226 -1.558 -15.095 1.00 9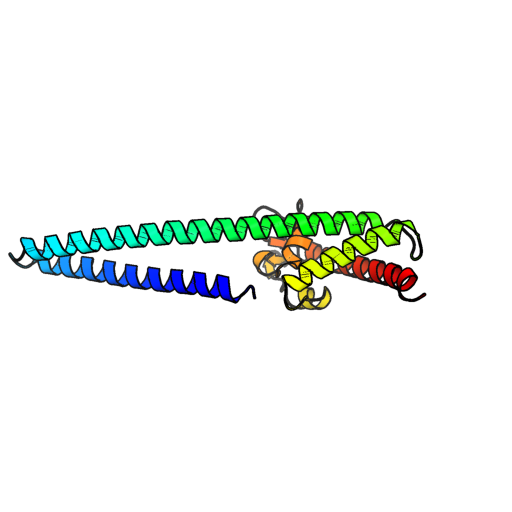4.19 90 LEU A CA 1
ATOM 751 C C . LEU A 1 90 ? 3.767 -2.845 -15.736 1.00 94.19 90 LEU A C 1
ATOM 753 O O . LEU A 1 90 ? 4.673 -2.790 -16.560 1.00 94.19 90 LEU A O 1
ATOM 757 N N . TRP A 1 91 ? 3.166 -3.998 -15.439 1.00 93.12 91 TRP A N 1
ATOM 758 C CA . TRP A 1 91 ? 3.511 -5.271 -16.083 1.00 93.12 91 TRP A CA 1
ATOM 759 C C . TRP A 1 91 ? 3.240 -5.288 -17.585 1.00 93.12 91 TRP A C 1
ATOM 761 O O . TRP A 1 91 ? 4.009 -5.876 -18.336 1.00 93.12 91 TRP A O 1
ATOM 771 N N . SER A 1 92 ? 2.171 -4.631 -18.032 1.00 95.12 92 SER A N 1
ATOM 772 C CA . SER A 1 92 ? 1.875 -4.502 -19.463 1.00 95.12 92 SER A CA 1
ATOM 773 C C . SER A 1 92 ? 2.841 -3.548 -20.172 1.00 95.12 92 SER A C 1
ATOM 775 O O . SER A 1 92 ? 3.036 -3.670 -21.379 1.00 95.12 92 SER A O 1
ATOM 777 N N . LEU A 1 93 ? 3.428 -2.597 -19.435 1.00 95.25 93 LEU A N 1
ATOM 778 C CA . LEU A 1 93 ? 4.428 -1.660 -19.943 1.00 95.25 93 LEU A CA 1
ATOM 779 C C . LEU A 1 93 ? 5.822 -2.296 -20.032 1.00 95.25 93 LEU A C 1
ATOM 781 O O . LEU A 1 93 ? 6.516 -2.064 -21.011 1.00 95.25 93 LEU A O 1
ATOM 785 N N . ALA A 1 94 ? 6.193 -3.132 -19.056 1.00 94.75 94 ALA A N 1
ATOM 786 C CA . ALA A 1 94 ? 7.511 -3.764 -18.922 1.00 94.75 94 ALA A CA 1
ATOM 787 C C . ALA A 1 94 ? 8.119 -4.385 -20.200 1.00 94.75 94 ALA A C 1
ATOM 789 O O . ALA A 1 94 ? 9.310 -4.181 -20.425 1.00 94.75 94 ALA A O 1
ATOM 790 N N . PRO A 1 95 ? 7.376 -5.127 -21.047 1.00 95.81 95 PRO A N 1
ATOM 791 C CA . PRO A 1 95 ? 7.953 -5.724 -22.254 1.00 95.81 95 PRO A CA 1
ATOM 792 C C . PRO A 1 95 ? 8.069 -4.749 -23.437 1.00 95.81 95 PRO A C 1
ATOM 794 O O . PRO A 1 95 ? 8.534 -5.146 -24.505 1.00 95.81 95 PRO A O 1
ATOM 797 N N . LEU A 1 96 ? 7.583 -3.511 -23.309 1.00 95.94 96 LEU A N 1
ATOM 798 C CA . LEU A 1 96 ? 7.591 -2.531 -24.390 1.00 95.94 96 LEU A CA 1
ATOM 799 C C . LEU A 1 96 ? 8.873 -1.701 -24.353 1.00 95.94 96 LEU A C 1
ATOM 801 O O . LEU A 1 96 ? 9.399 -1.385 -23.294 1.00 95.94 96 LEU A O 1
ATOM 805 N N . VAL A 1 97 ? 9.340 -1.286 -25.528 1.00 94.69 97 VAL A N 1
ATOM 806 C CA . VAL A 1 97 ? 10.449 -0.332 -25.636 1.00 94.69 97 VAL A CA 1
ATOM 807 C C . VAL A 1 97 ? 9.925 1.109 -25.597 1.00 94.69 97 VAL A C 1
ATOM 809 O O . VAL A 1 97 ? 8.815 1.374 -26.087 1.00 94.69 97 VAL A O 1
ATOM 812 N N . PRO A 1 98 ? 10.682 2.071 -25.039 1.00 94.50 98 PRO A N 1
ATOM 813 C CA . PRO A 1 98 ? 10.363 3.491 -25.164 1.00 94.50 98 PRO A CA 1
ATOM 814 C C . PRO A 1 98 ? 10.090 3.881 -26.625 1.00 94.50 98 PRO A C 1
ATOM 816 O O . PRO A 1 98 ? 10.802 3.463 -27.531 1.00 94.50 98 PRO A O 1
ATOM 819 N N . GLY A 1 99 ? 9.016 4.640 -26.863 1.00 91.12 99 GLY A N 1
ATOM 820 C CA . GLY A 1 99 ? 8.556 4.994 -28.215 1.00 91.12 99 GLY A CA 1
ATOM 821 C C . GLY A 1 99 ? 7.607 3.986 -28.887 1.00 91.12 99 GLY A C 1
ATOM 822 O O . GLY A 1 99 ? 7.053 4.294 -29.941 1.00 91.12 99 GLY A O 1
ATOM 823 N N . ASP A 1 100 ? 7.325 2.821 -28.288 1.00 94.50 100 ASP A N 1
ATOM 824 C CA . ASP A 1 100 ? 6.290 1.907 -28.803 1.00 94.50 100 ASP A CA 1
ATOM 825 C C . ASP A 1 100 ? 4.894 2.566 -28.732 1.00 94.50 100 ASP A C 1
ATOM 827 O O . ASP A 1 100 ? 4.474 3.084 -27.690 1.00 94.50 100 ASP A O 1
ATOM 831 N N . ARG A 1 101 ? 4.136 2.536 -29.840 1.00 92.75 101 ARG A N 1
ATOM 832 C CA . ARG A 1 101 ? 2.784 3.130 -29.945 1.00 92.75 101 ARG A CA 1
ATOM 833 C C . ARG A 1 101 ? 1.796 2.520 -28.954 1.00 92.75 101 ARG A C 1
ATOM 835 O O . ARG A 1 101 ? 0.895 3.222 -28.487 1.00 92.75 101 ARG A O 1
ATOM 842 N N . ARG A 1 102 ? 1.966 1.244 -28.600 1.00 93.00 102 ARG A N 1
ATOM 843 C CA . ARG A 1 102 ? 1.140 0.546 -27.602 1.00 93.00 102 ARG A CA 1
ATOM 844 C C . ARG A 1 102 ? 1.322 1.149 -26.209 1.00 93.00 102 ARG A C 1
ATOM 846 O O . ARG A 1 102 ? 0.344 1.253 -25.467 1.00 93.00 102 ARG A O 1
ATOM 853 N N . ALA A 1 103 ? 2.528 1.630 -25.890 1.00 94.62 103 ALA A N 1
ATOM 854 C CA . ALA A 1 103 ? 2.832 2.238 -24.598 1.00 94.62 103 ALA A CA 1
ATOM 855 C C . ALA A 1 103 ? 2.018 3.518 -24.361 1.00 94.62 103 ALA A C 1
ATOM 857 O O . ALA A 1 103 ? 1.595 3.768 -23.238 1.00 94.62 103 ALA A O 1
ATOM 858 N N . LYS A 1 104 ? 1.688 4.289 -25.408 1.00 93.00 104 LYS A N 1
ATOM 859 C CA . LYS A 1 104 ? 0.946 5.556 -25.272 1.00 93.00 104 LYS A CA 1
ATOM 860 C C . LYS A 1 104 ? -0.404 5.395 -24.564 1.00 93.00 104 LYS A C 1
ATOM 862 O O . LYS A 1 104 ? -0.764 6.216 -23.724 1.00 93.00 104 LYS A O 1
ATOM 867 N N . LYS A 1 105 ? -1.169 4.342 -24.884 1.00 91.56 105 LYS A N 1
ATOM 868 C CA . LYS A 1 105 ? -2.455 4.075 -24.211 1.00 91.56 105 LYS A CA 1
ATOM 869 C C . LYS A 1 105 ? -2.241 3.626 -22.764 1.00 91.56 105 LYS A C 1
ATOM 871 O O . LYS A 1 105 ? -3.012 4.018 -21.898 1.00 91.56 105 LYS A O 1
ATOM 876 N N . ILE A 1 106 ? -1.205 2.828 -22.514 1.00 94.50 106 ILE A N 1
ATOM 877 C CA . ILE A 1 106 ? -0.839 2.316 -21.186 1.00 94.50 106 ILE A CA 1
ATOM 878 C C . ILE A 1 106 ? -0.411 3.471 -20.264 1.00 94.50 106 ILE A C 1
ATOM 880 O O . ILE A 1 106 ? -0.909 3.564 -19.145 1.00 94.50 106 ILE A O 1
ATOM 884 N N . LEU A 1 107 ? 0.410 4.403 -20.761 1.00 95.06 107 LEU A N 1
ATOM 885 C CA . LEU A 1 107 ? 0.832 5.608 -20.038 1.00 95.06 107 LEU A CA 1
ATOM 886 C C . LEU A 1 107 ? -0.355 6.477 -19.617 1.00 95.06 107 LEU A C 1
ATOM 888 O O . LEU A 1 107 ? -0.423 6.867 -18.461 1.00 95.06 107 LEU A O 1
ATOM 892 N N . LYS A 1 108 ? -1.345 6.694 -20.495 1.00 92.94 108 LYS A N 1
ATOM 893 C CA . LYS A 1 108 ? -2.559 7.452 -20.134 1.00 92.94 108 LYS A CA 1
ATOM 894 C C . LYS A 1 108 ? -3.306 6.857 -18.936 1.00 92.94 108 LYS A C 1
ATOM 896 O O . LYS A 1 108 ? -3.848 7.602 -18.127 1.00 92.94 108 LYS A O 1
ATOM 901 N N . TRP A 1 109 ? -3.346 5.528 -18.818 1.00 93.50 109 TRP A N 1
ATOM 902 C CA . TRP A 1 109 ? -3.949 4.876 -17.654 1.00 93.50 109 TRP A CA 1
ATOM 903 C C . TRP A 1 109 ? -3.110 5.065 -16.387 1.00 93.50 109 TRP A C 1
ATOM 905 O O . TRP A 1 109 ? -3.688 5.285 -15.326 1.00 93.50 109 TRP A O 1
ATOM 915 N N . LEU A 1 110 ? -1.775 5.019 -16.484 1.00 93.44 110 LEU A N 1
ATOM 916 C CA . LEU A 1 110 ? -0.894 5.349 -15.353 1.00 93.44 110 LEU A CA 1
ATOM 917 C C . LEU A 1 110 ? -1.061 6.805 -14.919 1.00 93.44 110 LEU A C 1
ATOM 919 O O . LEU A 1 110 ? -1.223 7.059 -13.731 1.00 93.44 110 LEU A O 1
ATOM 923 N N . ASP A 1 111 ? -1.096 7.740 -15.868 1.00 92.25 111 ASP A N 1
ATOM 924 C CA . ASP A 1 111 ? -1.266 9.169 -15.597 1.00 92.25 111 ASP A CA 1
ATOM 925 C C . ASP A 1 111 ? -2.609 9.444 -14.894 1.00 92.25 111 ASP A C 1
ATOM 927 O O . ASP A 1 111 ? -2.679 10.249 -13.966 1.00 92.25 111 ASP A O 1
ATOM 931 N N . HIS A 1 112 ? -3.671 8.727 -15.280 1.00 90.88 112 HIS A N 1
ATOM 932 C CA . HIS A 1 112 ? -4.964 8.798 -14.599 1.00 90.88 112 HIS A CA 1
ATOM 933 C C . HIS A 1 112 ? -4.893 8.289 -13.150 1.00 90.88 112 HIS A C 1
ATOM 935 O O . HIS A 1 112 ? -5.396 8.958 -12.250 1.00 90.88 112 HIS A O 1
ATOM 941 N N . LEU A 1 113 ? -4.227 7.154 -12.904 1.00 90.19 113 LEU A N 1
ATOM 942 C CA . LEU A 1 113 ? -4.034 6.630 -11.546 1.00 90.19 113 LEU A CA 1
ATOM 943 C C . LEU A 1 113 ? -3.183 7.568 -10.679 1.00 90.19 113 LEU A C 1
ATOM 945 O O . LEU A 1 113 ? -3.499 7.776 -9.509 1.00 90.19 113 LEU A O 1
ATOM 949 N N . ASP A 1 114 ? -2.128 8.157 -11.247 1.00 89.25 114 ASP A N 1
ATOM 950 C CA . ASP A 1 114 ? -1.285 9.142 -10.562 1.00 89.25 114 ASP A CA 1
ATOM 951 C C . ASP A 1 114 ? -2.087 10.394 -10.188 1.00 89.25 114 ASP A C 1
ATOM 953 O O . ASP A 1 114 ? -1.925 10.928 -9.089 1.00 89.25 114 ASP A O 1
ATOM 957 N N . TYR A 1 115 ? -2.986 10.842 -11.069 1.00 86.50 115 TYR A N 1
ATOM 958 C CA . TYR A 1 115 ? -3.897 11.950 -10.787 1.00 86.50 115 TYR A CA 1
ATOM 959 C C . TYR A 1 115 ? -4.864 11.623 -9.640 1.00 86.50 115 TYR A C 1
ATOM 961 O O . TYR A 1 115 ? -4.922 12.377 -8.667 1.00 86.50 115 TYR A O 1
ATOM 969 N N . GLU A 1 116 ? -5.568 10.487 -9.707 1.00 84.25 116 GLU A N 1
ATOM 970 C CA . GLU A 1 116 ? -6.473 10.042 -8.634 1.00 84.25 116 GLU A CA 1
ATOM 971 C C . GLU A 1 116 ? -5.751 9.960 -7.284 1.00 84.25 116 GLU A C 1
ATOM 973 O O . GLU A 1 116 ? -6.277 10.355 -6.242 1.00 84.25 116 GLU A O 1
ATOM 978 N N . GLU A 1 117 ? -4.520 9.458 -7.292 1.00 84.88 117 GLU A N 1
ATOM 979 C CA . GLU A 1 117 ? -3.724 9.307 -6.088 1.00 84.88 117 GLU A CA 1
ATOM 980 C C . GLU A 1 117 ? -3.293 10.658 -5.500 1.00 84.88 117 GLU A C 1
ATOM 982 O O . GLU A 1 117 ? -3.426 10.843 -4.289 1.00 84.88 117 GLU A O 1
ATOM 987 N N . ARG A 1 118 ? -2.888 11.635 -6.321 1.00 83.25 118 ARG A N 1
ATOM 988 C CA . ARG A 1 118 ? -2.588 13.009 -5.862 1.00 83.25 118 ARG A CA 1
ATOM 989 C C . ARG A 1 118 ? -3.812 13.724 -5.286 1.00 83.25 118 ARG A C 1
ATOM 991 O O . ARG A 1 118 ? -3.678 14.526 -4.366 1.00 83.25 118 ARG A O 1
ATOM 998 N N . CYS A 1 119 ? -5.014 13.428 -5.780 1.00 78.00 119 CYS A N 1
ATOM 999 C CA . CYS A 1 119 ? -6.246 13.959 -5.191 1.00 78.00 119 CYS A CA 1
ATOM 1000 C C . CYS A 1 119 ? -6.502 13.408 -3.776 1.00 78.00 119 CYS A C 1
ATOM 1002 O O . CYS A 1 119 ? -7.103 14.087 -2.940 1.00 78.00 119 CYS A O 1
ATOM 1004 N N . ILE A 1 120 ? -6.046 12.185 -3.494 1.00 75.81 120 ILE A N 1
ATOM 1005 C CA . ILE A 1 120 ? -6.252 11.508 -2.206 1.00 75.81 120 ILE A CA 1
ATOM 1006 C C . ILE A 1 120 ? -5.134 11.852 -1.210 1.00 75.81 120 ILE A C 1
ATOM 1008 O O . ILE A 1 120 ? -5.420 12.134 -0.039 1.00 75.81 120 ILE A O 1
ATOM 1012 N N . TYR A 1 121 ? -3.882 11.839 -1.671 1.00 76.19 121 TYR A N 1
ATOM 1013 C CA . TYR A 1 121 ? -2.677 12.059 -0.874 1.00 76.19 121 TYR A CA 1
ATOM 1014 C C . TYR A 1 121 ? -2.055 13.412 -1.232 1.00 76.19 121 TYR A C 1
ATOM 1016 O O . TYR A 1 121 ? -1.594 13.619 -2.348 1.00 76.19 121 TYR A O 1
ATOM 1024 N N . GLN A 1 122 ? -2.019 14.334 -0.263 1.00 67.44 122 GLN A N 1
ATOM 1025 C CA . GLN A 1 122 ? -1.505 15.700 -0.461 1.00 67.44 122 GLN A CA 1
ATOM 1026 C C . GLN A 1 122 ? -0.009 15.743 -0.805 1.00 67.44 122 GLN A C 1
ATOM 1028 O O . GLN A 1 122 ? 0.437 16.674 -1.465 1.00 67.44 122 GLN A O 1
ATOM 1033 N N . GLN A 1 123 ? 0.753 14.744 -0.361 1.00 73.56 123 GLN A N 1
ATOM 1034 C CA . GLN A 1 123 ? 2.162 14.582 -0.684 1.00 73.56 123 GLN A CA 1
ATOM 1035 C C . GLN A 1 123 ? 2.447 13.098 -0.892 1.00 73.56 123 GLN A C 1
ATOM 1037 O O . GLN A 1 123 ? 2.077 12.266 -0.061 1.00 73.56 123 GLN A O 1
ATOM 1042 N N . MET A 1 124 ? 3.093 12.776 -2.007 1.00 81.69 124 MET A N 1
ATOM 1043 C CA . MET A 1 124 ? 3.597 11.436 -2.276 1.00 81.69 124 MET A CA 1
ATOM 1044 C C . MET A 1 124 ? 5.041 11.342 -1.819 1.00 81.69 124 MET A C 1
ATOM 1046 O O . MET A 1 124 ? 5.863 12.156 -2.230 1.00 81.69 124 MET A O 1
ATOM 1050 N N . LEU A 1 125 ? 5.336 10.340 -0.997 1.00 89.38 125 LEU A N 1
ATOM 1051 C CA . LEU A 1 125 ? 6.715 9.955 -0.725 1.00 89.38 125 LEU A CA 1
ATOM 1052 C C . LEU A 1 125 ? 7.276 9.242 -1.956 1.00 89.38 125 LEU A C 1
ATOM 1054 O O . LEU A 1 125 ? 6.571 8.404 -2.521 1.00 89.38 125 LEU A O 1
ATOM 1058 N N . SER A 1 126 ? 8.516 9.544 -2.340 1.00 91.19 126 SER A N 1
ATOM 1059 C CA . SER A 1 126 ? 9.280 8.733 -3.295 1.00 91.19 126 SER A CA 1
ATOM 1060 C C . SER A 1 126 ? 9.691 7.390 -2.681 1.00 91.19 126 SER A C 1
ATOM 1062 O O . SER A 1 126 ? 9.623 7.210 -1.460 1.00 91.19 126 SER A O 1
ATOM 1064 N N . ALA A 1 127 ? 10.149 6.455 -3.521 1.00 92.31 127 ALA A N 1
ATOM 1065 C CA . ALA A 1 127 ? 10.687 5.170 -3.070 1.00 92.31 127 ALA A CA 1
ATOM 1066 C C . ALA A 1 127 ? 11.827 5.348 -2.046 1.00 92.31 127 ALA A C 1
ATOM 1068 O O . ALA A 1 127 ? 11.834 4.693 -1.005 1.00 92.31 127 ALA A O 1
ATOM 1069 N N . ASP A 1 128 ? 12.733 6.300 -2.285 1.00 93.19 128 ASP A N 1
ATOM 1070 C CA . ASP A 1 128 ? 13.826 6.611 -1.356 1.00 93.19 128 ASP A CA 1
ATOM 1071 C C . ASP A 1 128 ? 13.316 7.192 -0.037 1.00 93.19 128 ASP A C 1
ATOM 1073 O O . ASP A 1 128 ? 13.747 6.792 1.044 1.00 93.19 128 ASP A O 1
ATOM 1077 N N . GLN A 1 129 ? 12.357 8.119 -0.105 1.00 93.50 129 GLN A N 1
ATOM 1078 C CA . GLN A 1 129 ? 11.790 8.739 1.091 1.00 93.50 129 GLN A CA 1
ATOM 1079 C C . GLN A 1 129 ? 11.077 7.716 1.975 1.00 93.50 129 GLN A C 1
ATOM 1081 O O . GLN A 1 129 ? 11.243 7.752 3.193 1.00 93.50 129 GLN A O 1
ATOM 1086 N N . VAL A 1 130 ? 10.304 6.797 1.386 1.00 93.88 130 VAL A N 1
ATOM 1087 C CA . VAL A 1 130 ? 9.638 5.752 2.173 1.00 93.88 130 VAL A CA 1
ATOM 1088 C C . VAL A 1 130 ? 10.634 4.717 2.696 1.00 93.88 130 VAL A C 1
ATOM 1090 O O . VAL A 1 130 ? 10.481 4.267 3.828 1.00 93.88 130 VAL A O 1
ATOM 1093 N N . SER A 1 131 ? 11.677 4.383 1.929 1.00 93.12 131 SER A N 1
ATOM 1094 C CA . SER A 1 131 ? 12.722 3.460 2.378 1.00 93.12 131 SER A CA 1
ATOM 1095 C C . SER A 1 131 ? 13.469 4.000 3.596 1.00 93.12 131 SER A C 1
ATOM 1097 O O . SER A 1 131 ? 13.773 3.234 4.501 1.00 93.12 131 SER A O 1
ATOM 1099 N N . ASN A 1 132 ? 13.728 5.309 3.639 1.00 92.56 132 ASN A N 1
ATOM 1100 C CA . ASN A 1 132 ? 14.390 5.958 4.773 1.00 92.56 132 ASN A CA 1
ATOM 1101 C C . ASN A 1 132 ? 13.468 6.141 5.988 1.00 92.56 132 ASN A C 1
ATOM 1103 O O . ASN A 1 132 ? 13.951 6.318 7.103 1.00 92.56 132 ASN A O 1
ATOM 1107 N N . LEU A 1 133 ? 12.148 6.136 5.779 1.00 92.50 133 LEU A N 1
ATOM 1108 C CA . LEU A 1 133 ? 11.162 6.276 6.850 1.00 92.50 133 LEU A CA 1
ATOM 1109 C C . LEU A 1 133 ? 10.900 4.948 7.573 1.00 92.50 133 LEU A C 1
ATOM 1111 O O . LEU A 1 133 ? 10.686 4.938 8.783 1.00 92.50 133 LEU A O 1
ATOM 1115 N N . VAL A 1 134 ? 10.872 3.839 6.831 1.00 91.44 134 VAL A N 1
ATOM 1116 C CA . VAL A 1 134 ? 10.564 2.513 7.379 1.00 91.44 134 VAL A CA 1
ATOM 1117 C C . VAL A 1 134 ? 11.813 1.934 8.036 1.00 91.44 134 VAL A C 1
ATOM 1119 O O . VAL A 1 134 ? 12.790 1.607 7.366 1.00 91.44 134 VAL A O 1
ATOM 1122 N N . SER A 1 135 ? 11.767 1.796 9.359 1.00 89.69 135 SER A N 1
ATOM 1123 C CA . SER A 1 135 ? 12.857 1.207 10.137 1.00 89.69 135 SER A CA 1
ATOM 1124 C C . SER A 1 135 ? 12.812 -0.321 10.093 1.00 89.69 135 SER A C 1
ATOM 1126 O O . SER A 1 135 ? 11.764 -0.926 9.860 1.00 89.69 135 SER A O 1
ATOM 1128 N N . SER A 1 136 ? 13.966 -0.953 10.317 1.00 90.81 136 SER A N 1
ATOM 1129 C CA . SER A 1 136 ? 14.050 -2.405 10.486 1.00 90.81 136 SER A CA 1
ATOM 1130 C C . SER A 1 136 ? 14.278 -2.769 11.946 1.00 90.81 136 SER A C 1
ATOM 1132 O O . SER A 1 136 ? 15.057 -2.127 12.649 1.00 90.81 136 SER A O 1
ATOM 1134 N N . GLU A 1 137 ? 13.606 -3.824 12.381 1.00 91.12 137 GLU A N 1
ATOM 1135 C CA . GLU A 1 137 ? 13.837 -4.496 13.654 1.00 91.12 137 GLU A CA 1
ATOM 1136 C C . GLU A 1 137 ? 14.509 -5.843 13.397 1.00 91.12 137 GLU A C 1
ATOM 1138 O O . GLU A 1 137 ? 14.521 -6.342 12.274 1.00 91.12 137 GLU A O 1
ATOM 1143 N N . SER A 1 138 ? 15.077 -6.454 14.433 1.00 92.69 138 SER A N 1
ATOM 1144 C CA . SER A 1 138 ? 15.679 -7.783 14.330 1.00 92.69 138 SER A CA 1
ATOM 1145 C C . SER A 1 138 ? 15.022 -8.740 15.307 1.00 92.69 138 SER A C 1
ATOM 1147 O O . SER A 1 138 ? 14.829 -8.424 16.481 1.00 92.69 138 SER A O 1
ATOM 1149 N N . TYR A 1 139 ? 14.694 -9.938 14.828 1.00 86.56 139 TYR A N 1
ATOM 1150 C CA . TYR A 1 139 ? 14.336 -11.044 15.709 1.00 86.56 139 TYR A CA 1
ATOM 1151 C C . TYR A 1 139 ? 15.526 -11.408 16.618 1.00 86.56 139 TYR A C 1
ATOM 1153 O O . TYR A 1 139 ? 16.671 -11.107 16.276 1.00 86.56 139 TYR A O 1
ATOM 1161 N N . PRO A 1 140 ? 15.311 -12.142 17.729 1.00 90.19 140 PRO A N 1
ATOM 1162 C CA . PRO A 1 140 ? 16.406 -12.607 18.590 1.00 90.19 140 PRO A CA 1
ATOM 1163 C C . PRO A 1 140 ? 17.483 -13.434 17.868 1.00 90.19 140 PRO A C 1
ATOM 1165 O O . PRO A 1 140 ? 18.612 -13.518 18.333 1.00 90.19 140 PRO A O 1
ATOM 1168 N N . ASN A 1 141 ? 17.149 -14.034 16.722 1.00 89.56 141 ASN A N 1
ATOM 1169 C CA . ASN A 1 141 ? 18.084 -14.765 15.864 1.00 89.56 141 ASN A CA 1
ATOM 1170 C C . ASN A 1 141 ? 18.833 -13.869 14.851 1.00 89.56 141 ASN A C 1
ATOM 1172 O O . ASN A 1 141 ? 19.492 -14.391 13.956 1.00 89.56 141 ASN A O 1
ATOM 1176 N N . GLY A 1 142 ? 18.705 -12.543 14.953 1.00 91.69 142 GLY A N 1
ATOM 1177 C CA . GLY A 1 142 ? 19.382 -11.564 14.100 1.00 91.69 142 GLY A CA 1
ATOM 1178 C C . GLY A 1 142 ? 18.759 -11.355 12.718 1.00 91.69 142 GLY A C 1
ATOM 1179 O O . GLY A 1 142 ? 19.298 -10.583 11.931 1.00 91.69 142 GLY A O 1
ATOM 1180 N N . ILE A 1 143 ? 17.642 -12.016 12.390 1.00 89.62 143 ILE A N 1
ATOM 1181 C CA . ILE A 1 143 ? 16.991 -11.840 11.085 1.00 89.62 143 ILE A CA 1
ATOM 1182 C C . ILE A 1 143 ? 16.220 -10.508 11.073 1.00 89.62 143 ILE A C 1
ATOM 1184 O O . ILE A 1 143 ? 15.308 -10.348 11.895 1.00 89.62 143 ILE A O 1
ATOM 1188 N N . PRO A 1 144 ? 16.525 -9.581 10.140 1.00 93.06 144 PRO A N 1
ATOM 1189 C CA . PRO A 1 144 ? 15.869 -8.285 10.092 1.00 93.06 144 PRO A CA 1
ATOM 1190 C C . PRO A 1 144 ? 14.481 -8.359 9.439 1.00 93.06 144 PRO A C 1
ATOM 1192 O O . PRO A 1 144 ? 14.265 -9.051 8.434 1.00 93.06 144 PRO A O 1
ATOM 1195 N N . PHE A 1 145 ? 13.541 -7.596 9.984 1.00 91.00 145 PHE A N 1
ATOM 1196 C CA . PHE A 1 145 ? 12.162 -7.491 9.526 1.00 91.00 145 PHE A CA 1
ATOM 1197 C C . PHE A 1 145 ? 11.652 -6.046 9.597 1.00 91.00 145 PHE A C 1
ATOM 1199 O O . PHE A 1 145 ? 12.223 -5.205 10.284 1.00 91.00 145 PHE A O 1
ATOM 1206 N N . VAL A 1 146 ? 10.565 -5.768 8.880 1.00 91.62 146 VAL A N 1
ATOM 1207 C CA . VAL A 1 146 ? 9.808 -4.512 8.942 1.00 91.62 146 VAL A CA 1
ATOM 1208 C C . VAL A 1 146 ? 8.389 -4.792 9.405 1.00 91.62 146 VAL A C 1
ATOM 1210 O O . VAL A 1 146 ? 7.788 -5.806 9.028 1.00 91.62 146 VAL A O 1
ATOM 1213 N N . ARG A 1 147 ? 7.825 -3.882 10.196 1.00 89.69 147 ARG A N 1
ATOM 1214 C CA . ARG A 1 147 ? 6.402 -3.911 10.532 1.00 89.69 147 ARG A CA 1
ATOM 1215 C C . ARG A 1 147 ? 5.610 -3.325 9.374 1.00 89.69 147 ARG A C 1
ATOM 1217 O O . ARG A 1 147 ? 5.767 -2.155 9.028 1.00 89.69 147 ARG A O 1
ATOM 1224 N N . CYS A 1 148 ? 4.720 -4.113 8.776 1.00 87.75 148 CYS A N 1
ATOM 1225 C CA . CYS A 1 148 ? 3.876 -3.632 7.683 1.00 87.75 148 CYS A CA 1
ATOM 1226 C C . CYS A 1 148 ? 3.013 -2.445 8.134 1.00 87.75 148 CYS A C 1
ATOM 1228 O O . CYS A 1 148 ? 2.734 -1.558 7.331 1.00 87.75 148 CYS A O 1
ATOM 1230 N N . GLU A 1 149 ? 2.627 -2.400 9.414 1.00 85.88 149 GLU A N 1
ATOM 1231 C CA . GLU A 1 149 ? 1.880 -1.295 10.024 1.00 85.88 149 GLU A CA 1
ATOM 1232 C C . GLU A 1 149 ? 2.639 0.040 10.107 1.00 85.88 149 GLU A C 1
ATOM 1234 O O . GLU A 1 149 ? 2.002 1.092 10.202 1.00 85.88 149 GLU A O 1
ATOM 1239 N N . GLU A 1 150 ? 3.964 0.026 9.990 1.00 88.31 150 GLU A N 1
ATOM 1240 C CA . GLU A 1 150 ? 4.790 1.238 9.957 1.00 88.31 150 GLU A CA 1
ATOM 1241 C C . GLU A 1 150 ? 4.997 1.752 8.531 1.00 88.31 150 GLU A C 1
ATOM 1243 O O . GLU A 1 150 ? 5.300 2.926 8.320 1.00 88.31 150 GLU A O 1
ATOM 1248 N N . ILE A 1 151 ? 4.754 0.907 7.524 1.00 90.19 151 ILE A N 1
ATOM 1249 C CA . ILE A 1 151 ? 4.806 1.326 6.126 1.00 90.19 151 ILE A CA 1
ATOM 1250 C C . ILE A 1 151 ? 3.615 2.261 5.861 1.00 90.19 151 ILE A C 1
ATOM 1252 O O . ILE A 1 151 ? 2.457 1.845 6.035 1.00 90.19 151 ILE A O 1
ATOM 1256 N N . PRO A 1 152 ? 3.839 3.513 5.427 1.00 90.00 152 PRO A N 1
ATOM 1257 C CA . PRO A 1 152 ? 2.754 4.446 5.161 1.00 90.00 152 PRO A CA 1
ATOM 1258 C C . PRO A 1 152 ? 1.940 4.009 3.939 1.00 90.00 152 PRO A C 1
ATOM 1260 O O . PRO A 1 152 ? 2.466 3.452 2.974 1.00 90.00 152 PRO A O 1
ATOM 1263 N N . GLN A 1 153 ? 0.641 4.306 3.936 1.00 87.06 153 GLN A N 1
ATOM 1264 C CA . GLN A 1 153 ? -0.143 4.194 2.706 1.00 87.06 153 GLN A CA 1
ATOM 1265 C C . GLN A 1 153 ? 0.263 5.302 1.719 1.00 87.06 153 GLN A C 1
ATOM 1267 O O . GLN A 1 153 ? 0.518 6.426 2.158 1.00 87.06 153 GLN A O 1
ATOM 1272 N N . PRO A 1 154 ? 0.308 5.021 0.402 1.00 90.56 154 PRO A N 1
ATOM 1273 C CA . PRO A 1 154 ? -0.124 3.785 -0.269 1.00 90.56 154 PRO A CA 1
ATOM 1274 C C . PRO A 1 154 ? 0.978 2.722 -0.456 1.00 90.56 154 PRO A C 1
ATOM 1276 O O . PRO A 1 154 ? 0.735 1.673 -1.051 1.00 90.56 154 PRO A O 1
ATOM 1279 N N . TRP A 1 155 ? 2.190 2.968 0.046 1.00 91.94 155 TRP A N 1
ATOM 1280 C CA . TRP A 1 155 ? 3.342 2.073 -0.103 1.00 91.94 155 TRP A CA 1
ATOM 1281 C C . TRP A 1 155 ? 3.136 0.702 0.527 1.00 91.94 155 TRP A C 1
ATOM 1283 O O . TRP A 1 155 ? 3.564 -0.299 -0.048 1.00 91.94 155 TRP A O 1
ATOM 1293 N N . ARG A 1 156 ? 2.412 0.641 1.649 1.00 90.56 156 ARG A N 1
ATOM 1294 C CA . ARG A 1 156 ? 2.010 -0.632 2.251 1.00 90.56 156 ARG A CA 1
ATOM 1295 C C . ARG A 1 156 ? 1.213 -1.463 1.260 1.00 90.56 156 ARG A C 1
ATOM 1297 O O . ARG A 1 156 ? 1.604 -2.586 0.974 1.00 90.56 156 ARG A O 1
ATOM 1304 N N . GLU A 1 157 ? 0.138 -0.919 0.694 1.00 89.38 157 GLU A N 1
ATOM 1305 C CA . GLU A 1 157 ? -0.703 -1.686 -0.227 1.00 89.38 157 GLU A CA 1
ATOM 1306 C C . GLU A 1 157 ? 0.046 -2.088 -1.506 1.00 89.38 157 GLU A C 1
ATOM 1308 O O . GLU A 1 157 ? -0.128 -3.207 -1.991 1.00 89.38 157 GLU A O 1
ATOM 1313 N N . ARG A 1 158 ? 0.939 -1.229 -2.018 1.00 91.56 158 ARG A N 1
ATOM 1314 C CA . ARG A 1 158 ? 1.839 -1.569 -3.138 1.00 91.56 158 ARG A CA 1
ATOM 1315 C C . ARG A 1 158 ? 2.704 -2.785 -2.811 1.00 91.56 158 ARG A C 1
ATOM 1317 O O . ARG A 1 158 ? 2.774 -3.720 -3.610 1.00 91.56 158 ARG A O 1
ATOM 1324 N N . PHE A 1 159 ? 3.305 -2.793 -1.623 1.00 91.31 159 PHE A N 1
ATOM 1325 C CA . PHE A 1 159 ? 4.113 -3.900 -1.126 1.00 91.31 159 PHE A CA 1
ATOM 1326 C C . PHE A 1 159 ? 3.281 -5.181 -0.936 1.00 91.31 159 PHE A C 1
ATOM 1328 O O . PHE A 1 159 ? 3.659 -6.237 -1.447 1.00 91.31 159 PHE A O 1
ATOM 1335 N N . LEU A 1 160 ? 2.105 -5.084 -0.300 1.00 87.06 160 LEU A N 1
ATOM 1336 C CA . LEU A 1 160 ? 1.182 -6.212 -0.094 1.00 87.06 160 LEU A CA 1
ATOM 1337 C C . LEU A 1 160 ? 0.696 -6.815 -1.419 1.00 87.06 160 LEU A C 1
ATOM 1339 O O . LEU A 1 160 ? 0.571 -8.033 -1.550 1.00 87.06 160 LEU A O 1
ATOM 1343 N N . CYS A 1 161 ? 0.427 -5.977 -2.422 1.00 84.38 161 CYS A N 1
ATOM 1344 C CA . CYS A 1 161 ? 0.034 -6.433 -3.751 1.00 84.38 161 CYS A CA 1
ATOM 1345 C C . CYS A 1 161 ? 1.158 -7.191 -4.460 1.00 84.38 161 CYS A C 1
ATOM 1347 O O . CYS A 1 161 ? 0.849 -8.010 -5.326 1.00 84.38 161 CYS A O 1
ATOM 1349 N N . LEU A 1 162 ? 2.427 -6.914 -4.133 1.00 78.75 162 LEU A N 1
ATOM 1350 C CA . LEU A 1 162 ? 3.614 -7.545 -4.716 1.00 78.75 162 LEU A CA 1
ATOM 1351 C C . LEU A 1 162 ? 3.994 -8.864 -4.050 1.00 78.75 162 LEU A C 1
ATOM 1353 O O . LEU A 1 162 ? 4.292 -9.823 -4.763 1.00 78.75 162 LEU A O 1
ATOM 1357 N N . ASN A 1 163 ? 3.883 -8.914 -2.727 1.00 72.50 163 ASN A N 1
ATOM 1358 C CA . ASN A 1 163 ? 4.461 -9.953 -1.878 1.00 72.50 163 ASN A CA 1
ATOM 1359 C C . ASN A 1 163 ? 3.411 -10.725 -1.062 1.00 72.50 163 ASN A C 1
ATOM 1361 O O . ASN A 1 163 ? 3.691 -11.218 0.024 1.00 72.50 163 ASN A O 1
ATOM 1365 N N . ARG A 1 164 ? 2.178 -10.835 -1.568 1.00 66.94 164 ARG A N 1
ATOM 1366 C CA . ARG A 1 164 ? 1.045 -11.385 -0.806 1.00 66.94 164 ARG A CA 1
ATOM 1367 C C . ARG A 1 164 ? 1.294 -12.777 -0.217 1.00 66.94 164 ARG A C 1
ATOM 1369 O O . ARG A 1 164 ? 0.798 -13.055 0.867 1.00 66.94 164 ARG A O 1
ATOM 1376 N N . ASP A 1 165 ? 2.067 -13.607 -0.909 1.00 58.41 165 ASP A N 1
ATOM 1377 C CA . ASP A 1 165 ? 2.346 -14.980 -0.482 1.00 58.41 165 ASP A CA 1
ATOM 1378 C C . ASP A 1 165 ? 3.494 -15.066 0.543 1.00 58.41 165 ASP A C 1
ATOM 1380 O O . ASP A 1 165 ? 3.598 -16.059 1.261 1.00 58.41 165 ASP A O 1
ATOM 1384 N N . SER A 1 166 ? 4.347 -14.035 0.649 1.00 56.41 166 SER A N 1
ATOM 1385 C CA . SER A 1 166 ? 5.457 -13.997 1.618 1.00 56.41 166 SER A CA 1
ATOM 1386 C C . SER A 1 166 ? 5.101 -13.284 2.923 1.00 56.41 166 SER A C 1
ATOM 1388 O O . SER A 1 166 ? 5.750 -13.500 3.950 1.00 56.41 166 SER A O 1
ATOM 1390 N N . ILE A 1 167 ? 4.038 -12.479 2.920 1.00 60.72 167 ILE A N 1
ATOM 1391 C CA . ILE A 1 167 ? 3.552 -11.777 4.108 1.00 60.72 167 ILE A CA 1
ATOM 1392 C C . ILE A 1 167 ? 2.685 -12.746 4.902 1.00 60.72 167 ILE A C 1
ATOM 1394 O O . ILE A 1 167 ? 1.486 -12.897 4.673 1.00 60.72 167 ILE A O 1
ATOM 1398 N N . ARG A 1 168 ? 3.341 -13.447 5.832 1.00 56.19 168 ARG A N 1
ATOM 1399 C CA . ARG A 1 168 ? 2.687 -14.309 6.823 1.00 56.19 168 ARG A CA 1
ATOM 1400 C C . ARG A 1 168 ? 1.625 -13.518 7.596 1.00 56.19 168 ARG A C 1
ATOM 1402 O O . ARG A 1 168 ? 1.719 -12.301 7.719 1.00 56.19 168 ARG A O 1
ATOM 1409 N N . GLU A 1 169 ? 0.678 -14.231 8.203 1.00 54.16 169 GLU A N 1
ATOM 1410 C CA . GLU A 1 169 ? -0.462 -13.747 9.014 1.00 54.16 169 GLU A CA 1
ATOM 1411 C C . GLU A 1 169 ? -0.145 -12.740 10.152 1.00 54.16 169 GLU A C 1
ATOM 1413 O O . GLU A 1 169 ? -1.045 -12.360 10.890 1.00 54.16 169 GLU A O 1
ATOM 1418 N N . ARG A 1 170 ? 1.107 -12.293 10.333 1.00 54.28 170 ARG A N 1
ATOM 1419 C CA . ARG A 1 170 ? 1.583 -11.515 11.491 1.00 54.28 170 ARG A CA 1
ATOM 1420 C C . ARG A 1 170 ? 1.965 -10.060 11.212 1.00 54.28 170 ARG A C 1
ATOM 1422 O O . ARG A 1 170 ? 2.751 -9.516 11.971 1.00 54.28 170 ARG A O 1
ATOM 1429 N N . GLU A 1 171 ? 1.464 -9.434 10.149 1.00 76.31 171 GLU A N 1
ATOM 1430 C CA . GLU A 1 171 ? 1.679 -7.986 9.911 1.00 76.31 171 GLU A CA 1
ATOM 1431 C C . GLU A 1 171 ? 3.166 -7.567 9.805 1.00 76.31 171 GLU A C 1
ATOM 1433 O O . GLU A 1 171 ? 3.510 -6.393 9.928 1.00 76.31 171 GLU A O 1
ATOM 1438 N N . VAL A 1 172 ? 4.058 -8.525 9.544 1.00 83.19 172 VAL A N 1
ATOM 1439 C CA . VAL A 1 172 ? 5.512 -8.347 9.485 1.00 83.19 172 VAL A CA 1
ATOM 1440 C C . VAL A 1 172 ? 6.033 -8.943 8.183 1.00 83.19 172 VAL A C 1
ATOM 1442 O O . VAL A 1 172 ? 5.573 -10.003 7.750 1.00 83.19 172 VAL A O 1
ATOM 1445 N N . ALA A 1 173 ? 7.013 -8.279 7.576 1.00 87.06 173 ALA A N 1
ATOM 1446 C CA . ALA A 1 173 ? 7.701 -8.753 6.383 1.00 87.06 173 ALA A CA 1
ATOM 1447 C C . ALA A 1 173 ? 9.213 -8.755 6.580 1.00 87.06 173 ALA A C 1
ATOM 1449 O O . ALA A 1 173 ? 9.752 -7.961 7.350 1.00 87.06 173 ALA A O 1
ATOM 1450 N N . TYR A 1 174 ? 9.922 -9.636 5.880 1.00 89.88 174 TYR A N 1
ATOM 1451 C CA . TYR A 1 174 ? 11.375 -9.622 5.945 1.00 89.88 174 TYR A CA 1
ATOM 1452 C C . TYR A 1 174 ? 11.934 -8.329 5.346 1.00 89.88 174 TYR A C 1
ATOM 1454 O O . TYR A 1 174 ? 11.474 -7.864 4.301 1.00 89.88 174 TYR A O 1
ATOM 1462 N N . TYR A 1 175 ? 12.974 -7.774 5.974 1.00 91.12 175 TYR A N 1
ATOM 1463 C CA . TYR A 1 175 ? 13.589 -6.534 5.495 1.00 91.12 175 TYR A CA 1
ATOM 1464 C C . TYR A 1 175 ? 14.154 -6.689 4.074 1.00 91.12 175 TYR A C 1
ATOM 1466 O O . TYR A 1 175 ? 14.070 -5.770 3.265 1.00 91.12 175 TYR A O 1
ATOM 1474 N N . HIS A 1 176 ? 14.656 -7.880 3.726 1.00 90.44 176 HIS A N 1
ATOM 1475 C CA . HIS A 1 176 ? 15.142 -8.154 2.373 1.00 90.44 176 HIS A CA 1
ATOM 1476 C C . HIS A 1 176 ? 14.029 -8.075 1.312 1.00 90.44 176 HIS A C 1
ATOM 1478 O O . HIS A 1 176 ? 14.272 -7.554 0.225 1.00 90.44 176 HIS A O 1
ATOM 1484 N N . ASP A 1 177 ? 12.812 -8.539 1.620 1.00 90.69 177 ASP A N 1
ATOM 1485 C CA . ASP A 1 177 ? 11.663 -8.453 0.710 1.00 90.69 177 ASP A CA 1
ATOM 1486 C C . ASP A 1 177 ? 11.227 -7.000 0.518 1.00 90.69 177 ASP A C 1
ATOM 1488 O O . ASP A 1 177 ? 10.917 -6.583 -0.601 1.00 90.69 177 ASP A O 1
ATOM 1492 N N . TRP A 1 178 ? 11.244 -6.216 1.601 1.00 92.38 178 TRP A N 1
ATOM 1493 C CA . TRP A 1 178 ? 10.986 -4.779 1.558 1.00 92.38 178 TRP A CA 1
ATOM 1494 C C . TRP A 1 178 ? 11.996 -4.047 0.666 1.00 92.38 178 TRP A C 1
ATOM 1496 O O . TRP A 1 178 ? 11.598 -3.357 -0.273 1.00 92.38 178 TRP A O 1
ATOM 1506 N N . MET A 1 179 ? 13.296 -4.263 0.879 1.00 93.88 179 MET A N 1
ATOM 1507 C CA . MET A 1 179 ? 14.343 -3.628 0.070 1.00 93.88 179 MET A CA 1
ATOM 1508 C C . MET A 1 179 ? 14.297 -4.065 -1.396 1.00 93.88 179 MET A C 1
ATOM 1510 O O . MET A 1 179 ? 14.472 -3.244 -2.300 1.00 93.88 179 MET A O 1
ATOM 1514 N N . ARG A 1 180 ? 14.002 -5.345 -1.658 1.00 93.25 180 ARG A N 1
ATOM 1515 C CA . ARG A 1 180 ? 13.780 -5.842 -3.020 1.00 93.25 180 ARG A CA 1
ATOM 1516 C C . ARG A 1 180 ? 12.605 -5.126 -3.678 1.00 93.25 180 ARG A C 1
ATOM 1518 O O . ARG A 1 180 ? 12.725 -4.705 -4.825 1.00 93.25 180 ARG A O 1
ATOM 1525 N N . PHE A 1 181 ? 11.491 -4.972 -2.966 1.00 93.44 181 PHE A N 1
ATOM 1526 C CA . PHE A 1 181 ? 10.333 -4.234 -3.462 1.00 93.44 181 PHE A CA 1
ATOM 1527 C C . PHE A 1 181 ? 10.685 -2.786 -3.823 1.00 93.44 181 PHE A C 1
ATOM 1529 O O . PHE A 1 181 ? 10.336 -2.353 -4.919 1.00 93.44 181 PHE A O 1
ATOM 1536 N N . ILE A 1 182 ? 11.402 -2.068 -2.951 1.00 95.38 182 ILE A N 1
ATOM 1537 C CA . ILE A 1 182 ? 11.839 -0.689 -3.214 1.00 95.38 182 ILE A CA 1
ATOM 1538 C C . ILE A 1 182 ? 12.687 -0.616 -4.487 1.00 95.38 182 ILE A C 1
ATOM 1540 O O . ILE A 1 182 ? 12.396 0.192 -5.368 1.00 95.38 182 ILE A O 1
ATOM 1544 N N . SER A 1 183 ? 13.668 -1.509 -4.634 1.00 94.50 183 SER A N 1
ATOM 1545 C CA . SER A 1 183 ? 14.527 -1.541 -5.822 1.00 94.50 183 SER A CA 1
ATOM 1546 C C . SER A 1 183 ? 13.744 -1.817 -7.111 1.00 94.50 183 SER A C 1
ATOM 1548 O O . SER A 1 183 ? 13.937 -1.136 -8.119 1.00 94.50 183 SER A O 1
ATOM 1550 N N . GLU A 1 184 ? 12.832 -2.792 -7.099 1.00 93.25 184 GLU A N 1
ATOM 1551 C CA . GLU A 1 184 ? 11.993 -3.097 -8.265 1.00 93.25 184 GLU A CA 1
ATOM 1552 C C . GLU A 1 184 ? 11.026 -1.954 -8.597 1.00 93.25 184 GLU A C 1
ATOM 1554 O O . GLU A 1 184 ? 10.763 -1.682 -9.770 1.00 93.25 184 GLU A O 1
ATOM 1559 N N . TRP A 1 185 ? 10.532 -1.244 -7.582 1.00 94.12 185 TRP A N 1
ATOM 1560 C CA . TRP A 1 185 ? 9.700 -0.066 -7.788 1.00 94.12 185 TRP A CA 1
ATOM 1561 C C . TRP A 1 185 ? 10.468 1.065 -8.474 1.00 94.12 185 TRP A C 1
ATOM 1563 O O . TRP A 1 185 ? 9.985 1.613 -9.462 1.00 94.12 185 TRP A O 1
ATOM 1573 N N . GLN A 1 186 ? 11.684 1.367 -8.018 1.00 94.94 186 GLN A N 1
ATOM 1574 C CA . GLN A 1 186 ? 12.539 2.390 -8.633 1.00 94.94 186 GLN A CA 1
ATOM 1575 C C . GLN A 1 186 ? 12.839 2.075 -10.102 1.00 94.94 186 GLN A C 1
ATOM 1577 O O . GLN A 1 186 ? 12.750 2.951 -10.961 1.00 94.94 186 GLN A O 1
ATOM 1582 N N . LYS A 1 187 ? 13.122 0.806 -10.426 1.00 94.38 187 LYS A N 1
ATOM 1583 C CA . LYS A 1 187 ? 13.296 0.372 -11.823 1.00 94.38 187 LYS A CA 1
ATOM 1584 C C . LYS A 1 187 ? 12.038 0.622 -12.656 1.00 94.38 187 LYS A C 1
ATOM 1586 O O . LYS A 1 187 ? 12.140 1.057 -13.803 1.00 94.38 187 LYS A O 1
ATOM 1591 N N . ALA A 1 188 ? 10.859 0.356 -12.094 1.00 93.25 188 ALA A N 1
ATOM 1592 C CA . ALA A 1 188 ? 9.592 0.619 -12.766 1.00 93.25 188 ALA A CA 1
ATOM 1593 C C . ALA A 1 188 ? 9.341 2.124 -12.968 1.00 93.25 188 ALA A C 1
ATOM 1595 O O . ALA A 1 188 ? 8.854 2.506 -14.031 1.00 93.25 188 ALA A O 1
ATOM 1596 N N . GLU A 1 189 ? 9.699 2.976 -12.002 1.00 93.19 189 GLU A N 1
ATOM 1597 C CA . GLU A 1 189 ? 9.610 4.438 -12.140 1.00 93.19 189 GLU A CA 1
ATOM 1598 C C . GLU A 1 189 ? 10.501 4.946 -13.281 1.00 93.19 189 GLU A C 1
ATOM 1600 O O . GLU A 1 189 ? 9.997 5.614 -14.185 1.00 93.19 189 GLU A O 1
ATOM 1605 N N . VAL A 1 190 ? 11.769 4.523 -13.326 1.00 95.19 190 VAL A N 1
ATOM 1606 C CA . VAL A 1 190 ? 12.702 4.870 -14.416 1.00 95.19 190 VAL A CA 1
ATOM 1607 C C . VAL A 1 190 ? 12.188 4.387 -15.776 1.00 95.19 190 VAL A C 1
ATOM 1609 O O . VAL A 1 190 ? 12.234 5.119 -16.766 1.00 95.19 190 VAL A O 1
ATOM 1612 N N . LEU A 1 191 ? 11.651 3.165 -15.847 1.00 94.94 191 LEU A N 1
ATOM 1613 C CA . LEU A 1 191 ? 11.046 2.645 -17.074 1.00 94.94 191 LEU A CA 1
ATOM 1614 C C . LEU A 1 191 ? 9.892 3.543 -17.549 1.00 94.94 191 LEU A C 1
ATOM 1616 O O . LEU A 1 191 ? 9.827 3.906 -18.727 1.00 94.94 191 LEU A O 1
ATOM 1620 N N . VAL A 1 192 ? 8.981 3.904 -16.642 1.00 95.06 192 VAL A N 1
ATOM 1621 C CA . VAL A 1 192 ? 7.853 4.794 -16.949 1.00 95.06 192 VAL A CA 1
ATOM 1622 C C . VAL A 1 192 ? 8.359 6.153 -17.431 1.00 95.06 192 VAL A C 1
ATOM 1624 O O . VAL A 1 192 ? 7.835 6.668 -18.420 1.00 95.06 192 VAL A O 1
ATOM 1627 N N . GLU A 1 193 ? 9.381 6.718 -16.792 1.00 94.81 193 GLU A N 1
ATOM 1628 C CA . GLU A 1 193 ? 9.998 7.983 -17.202 1.00 94.81 193 GLU A CA 1
ATOM 1629 C C . GLU A 1 193 ? 10.591 7.915 -18.609 1.00 94.81 193 GLU A C 1
ATOM 1631 O O . GLU A 1 193 ? 10.296 8.789 -19.423 1.00 94.81 193 GLU A O 1
ATOM 1636 N N . HIS A 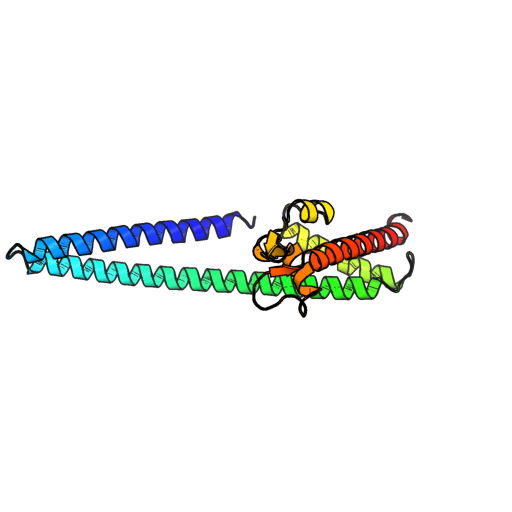1 194 ? 11.325 6.856 -18.957 1.00 95.50 194 HIS A N 1
ATOM 1637 C CA . HIS A 1 194 ? 11.835 6.673 -20.320 1.00 95.50 194 HIS A CA 1
ATOM 1638 C C . HIS A 1 194 ? 10.706 6.599 -21.359 1.00 95.50 194 HIS A C 1
ATOM 1640 O O . HIS A 1 194 ? 10.781 7.233 -22.416 1.00 95.50 194 HIS A O 1
ATOM 1646 N N . HIS A 1 195 ? 9.626 5.870 -21.062 1.00 95.12 195 HIS A N 1
ATOM 1647 C CA . HIS A 1 195 ? 8.455 5.830 -21.941 1.00 95.12 195 HIS A CA 1
ATOM 1648 C C . HIS A 1 195 ? 7.769 7.195 -22.064 1.00 95.12 195 HIS A C 1
ATOM 1650 O O . HIS A 1 195 ? 7.357 7.567 -23.166 1.00 95.12 195 HIS A O 1
ATOM 1656 N N . ARG A 1 196 ? 7.645 7.940 -20.959 1.00 94.44 196 ARG A N 1
ATOM 1657 C CA . ARG A 1 196 ? 7.087 9.298 -20.944 1.00 94.44 196 ARG A CA 1
ATOM 1658 C C . ARG A 1 196 ? 7.961 10.253 -21.754 1.00 94.44 196 ARG A C 1
ATOM 1660 O O . ARG A 1 196 ? 7.423 10.957 -22.599 1.00 94.44 196 ARG A O 1
ATOM 1667 N N . ALA A 1 197 ? 9.279 10.230 -21.581 1.00 93.75 197 ALA A N 1
ATOM 1668 C CA . ALA A 1 197 ? 10.215 11.071 -22.324 1.00 93.75 197 ALA A CA 1
ATOM 1669 C C . ALA A 1 197 ? 10.120 10.836 -23.840 1.00 93.75 197 ALA A C 1
ATOM 1671 O O . ALA A 1 197 ? 10.015 11.791 -24.605 1.00 93.75 197 ALA A O 1
ATOM 1672 N N . ALA A 1 198 ? 10.035 9.576 -24.278 1.00 91.81 198 ALA A N 1
ATOM 1673 C CA . ALA A 1 198 ? 9.908 9.242 -25.698 1.00 91.81 198 ALA A CA 1
ATOM 1674 C C . ALA A 1 198 ? 8.614 9.770 -26.358 1.00 91.81 198 ALA A C 1
ATOM 1676 O O . ALA A 1 198 ? 8.584 9.969 -27.574 1.00 91.81 198 ALA A O 1
ATOM 1677 N N . TRP A 1 199 ? 7.545 9.992 -25.582 1.00 83.50 199 TRP A N 1
ATOM 1678 C CA . TRP A 1 199 ? 6.227 10.398 -26.090 1.00 83.50 199 TRP A CA 1
ATOM 1679 C C . TRP A 1 199 ? 5.839 11.848 -25.792 1.00 83.50 199 TRP A C 1
ATOM 1681 O O . TRP A 1 199 ? 5.097 12.438 -26.575 1.00 83.50 199 TRP A O 1
ATOM 1691 N N . TYR A 1 200 ? 6.295 12.395 -24.668 1.00 78.69 200 TYR A N 1
ATOM 1692 C CA . TYR A 1 200 ? 5.977 13.742 -24.197 1.00 78.69 200 TYR A CA 1
ATOM 1693 C C . TYR A 1 200 ? 7.160 14.711 -24.336 1.00 78.69 200 TYR A C 1
ATOM 1695 O O . TYR A 1 200 ? 6.936 15.913 -24.340 1.00 78.69 200 TYR A O 1
ATOM 1703 N N . GLY A 1 201 ? 8.395 14.210 -24.469 1.00 63.47 201 GLY A N 1
ATOM 1704 C CA . GLY A 1 201 ? 9.600 15.017 -24.714 1.00 63.47 201 GLY A CA 1
ATOM 1705 C C . GLY A 1 201 ? 9.935 15.233 -26.196 1.00 63.47 201 GLY A C 1
ATOM 1706 O O . GLY A 1 201 ? 10.864 15.966 -26.500 1.00 63.47 201 GLY A O 1
ATOM 1707 N N . ASN A 1 202 ? 9.181 14.608 -27.109 1.00 51.00 202 ASN A N 1
ATOM 1708 C CA . ASN A 1 202 ? 9.261 14.805 -28.565 1.00 51.00 202 ASN A CA 1
ATOM 1709 C C . ASN A 1 202 ? 8.112 15.694 -29.100 1.00 51.00 202 ASN A C 1
ATOM 1711 O O . ASN A 1 202 ? 7.732 15.566 -30.266 1.00 51.00 202 ASN A O 1
ATOM 1715 N N . ALA A 1 203 ? 7.505 16.517 -28.237 1.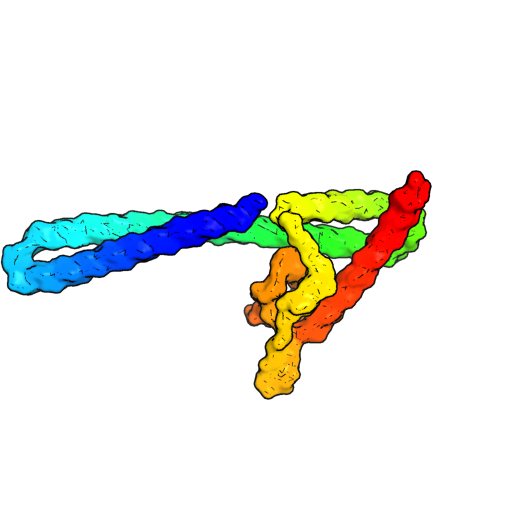00 44.03 203 ALA A N 1
ATOM 1716 C CA . ALA A 1 203 ? 6.421 17.444 -28.570 1.00 44.03 203 ALA A CA 1
ATOM 1717 C C . ALA A 1 203 ? 6.916 18.892 -28.547 1.00 44.03 203 ALA A C 1
ATOM 1719 O O . ALA A 1 203 ? 7.681 19.224 -27.614 1.00 44.03 203 ALA A O 1
#

Organism: Pseudomonas putida (strain ATCC 47054 / DSM 6125 / CFBP 8728 / NCIMB 11950 / KT2440) (NCBI:txid160488)

Foldseek 3Di:
DPVVVVVVLVVVLVVLVVVLVVLVVLLVVLVVVCVPDPPPPPSVVVSVVSVVVSVVSVVVNVVSVVVVVVVVVVVVVVLLVLLLVVVVLLVVLVVDDAQPPVVVVSLVVVVVSVVVVCVVDVDDDALVRQLVQWDWDADPVRFIKTQLVSRDPPVSSNLCSVCVVQDPPPSMHGVVSSVVSSVVVVVSVVSSVSNCCSPVVVD

Radius of gyration: 26.5 Å; chains: 1; bounding box: 56×32×84 Å

Sequence (203 aa):
MNRSYKDELDRIIQSTLSTLQDLKKQVSEMRVLGADTQLDSYTTKKAKELEILIDFYKGILRKIKSFSDRYVNVRDQCLRLRELRRRKILWSLAPLVPGDRRAKKILKWLDHLDYEERCIYQQMLSADQVSNLVSSESYPNGIPFVRCEEIPQPWRERFLCLNRDSIREREVAYYHDWMRFISEWQKAEVLVEHHRAAWYGNA